Protein AF-X1TGG9-F1 (afdb_monomer_lite)

Radius of gyration: 23.14 Å; chains: 1; bounding box: 62×43×58 Å

Secondary structure (DSSP, 8-state):
---PPP--HHHHHHHHHHHHHEEEE--SSSSPEEEETTT--EE--THHHHHHHHHTT--S---HHHHHHTSPB--EEE--TT--SEETTTEEE-----SS----PPPPHHHHHHHHHHHHHH--SHHHHHHHHHHHHHHHH-TTSPP---------TTSSHHIIIIIIHHHHH-TTTEEEEEHHHHHSS-GGGTTT-SEEEEE---S-HHHHHHHHHHHHHS--

pLDDT: mean 82.86, std 13.61, range [28.06, 95.38]

Foldseek 3Di:
DDDDDPPPVQQVVLLVVLQLQKAWEDDPDPQTWMAGLVVRDIDRDLVVSVVSSVVSPHDDPDDSVVSNVSHHAAYEADAAPPDRCADPVRHGHPFDAAPDDDPPDDDDCVRCVVVVVLLCLQPVDPVVSVVVVVVLVCLLVVLNDQDLDDDDRDDDPPSCPCVVQPPVSCNRNPVQAEAEDELCCQQDPNCVRVGSYSYYDYPDQDDDPPSSVVSVCCVSPDDD

Organism: NCBI:txid412755

Structure (mmCIF, N/CA/C/O backbone):
data_AF-X1TGG9-F1
#
_entry.id   AF-X1TGG9-F1
#
loop_
_atom_site.group_PDB
_atom_site.id
_atom_site.type_symbol
_atom_site.label_atom_id
_atom_site.label_alt_id
_atom_site.label_comp_id
_atom_site.label_asym_id
_atom_site.label_entity_id
_atom_site.label_seq_id
_atom_site.pdbx_PDB_ins_code
_atom_site.Cartn_x
_atom_site.Cartn_y
_atom_site.Cartn_z
_atom_site.occupancy
_atom_site.B_iso_or_equiv
_atom_site.auth_seq_id
_atom_site.auth_comp_id
_atom_site.auth_asym_id
_atom_site.auth_atom_id
_atom_site.pdbx_PDB_model_num
ATOM 1 N N . MET A 1 1 ? -29.759 -30.643 30.514 1.00 32.19 1 MET A N 1
ATOM 2 C CA . MET A 1 1 ? -29.454 -30.435 29.083 1.00 32.19 1 MET A CA 1
ATOM 3 C C . MET A 1 1 ? -29.828 -29.006 28.744 1.00 32.19 1 MET A C 1
ATOM 5 O O . MET A 1 1 ? -31.009 -28.694 28.760 1.00 32.19 1 MET A O 1
ATOM 9 N N . ILE A 1 2 ? -28.846 -28.124 28.557 1.00 28.06 2 ILE A N 1
ATOM 10 C CA . ILE A 1 2 ? -29.101 -26.741 28.140 1.00 28.06 2 ILE A CA 1
ATOM 11 C C . ILE A 1 2 ? -29.017 -26.740 26.618 1.00 28.06 2 ILE A C 1
ATOM 13 O O . ILE A 1 2 ? -27.945 -26.913 26.043 1.00 28.06 2 ILE A O 1
ATOM 17 N N . THR A 1 3 ? -30.172 -26.641 25.975 1.00 30.42 3 THR A N 1
ATOM 18 C CA . THR A 1 3 ? -30.315 -26.492 24.529 1.00 30.42 3 THR A CA 1
ATOM 19 C C . THR A 1 3 ? -29.662 -25.182 24.096 1.00 30.42 3 THR A C 1
ATOM 21 O O . THR A 1 3 ? -30.104 -24.102 24.483 1.00 30.42 3 THR A O 1
ATOM 24 N N . ALA A 1 4 ? -28.593 -25.280 23.305 1.00 34.06 4 ALA A N 1
ATOM 25 C CA . ALA A 1 4 ? -27.976 -24.131 22.659 1.00 34.06 4 ALA A CA 1
ATOM 26 C C . ALA A 1 4 ? -28.966 -23.506 21.665 1.00 34.06 4 ALA A C 1
ATOM 28 O O . ALA A 1 4 ? -29.513 -24.196 20.803 1.00 34.06 4 ALA A O 1
ATOM 29 N N . ALA A 1 5 ? -29.195 -22.198 21.793 1.00 31.31 5 ALA A N 1
ATOM 30 C CA . ALA A 1 5 ? -29.960 -21.426 20.825 1.00 31.31 5 ALA A CA 1
ATOM 31 C C . ALA A 1 5 ? -29.239 -21.426 19.460 1.00 31.31 5 ALA A C 1
ATOM 33 O O . ALA A 1 5 ? -28.003 -21.393 19.419 1.00 31.31 5 ALA A O 1
ATOM 34 N N . PRO A 1 6 ? -29.973 -21.447 18.335 1.00 33.47 6 PRO A N 1
ATOM 35 C CA . PRO A 1 6 ? -29.361 -21.439 17.016 1.00 33.47 6 PRO A CA 1
ATOM 36 C C . PRO A 1 6 ? -28.615 -20.114 16.823 1.00 33.47 6 PRO A C 1
ATOM 38 O O . PRO A 1 6 ? -29.211 -19.039 16.898 1.00 33.47 6 PRO A O 1
ATOM 41 N N . LYS A 1 7 ? -27.297 -20.183 16.590 1.00 43.50 7 LYS A N 1
ATOM 42 C CA . LYS A 1 7 ? -26.478 -19.024 16.213 1.00 43.50 7 LYS A CA 1
ATOM 43 C C . LYS A 1 7 ? -27.069 -18.418 14.939 1.00 43.50 7 LYS A C 1
ATOM 45 O O . LYS A 1 7 ? -26.925 -18.979 13.855 1.00 43.50 7 LYS A O 1
ATOM 50 N N . ASN A 1 8 ? -27.741 -17.275 15.062 1.00 48.78 8 ASN A N 1
ATOM 51 C CA . ASN A 1 8 ? -28.186 -16.489 13.917 1.00 48.78 8 ASN A CA 1
ATOM 52 C C . ASN A 1 8 ? -26.939 -16.012 13.157 1.00 48.78 8 ASN A C 1
ATOM 54 O O . ASN A 1 8 ? -26.277 -15.052 13.550 1.00 48.78 8 ASN A O 1
ATOM 58 N N . ASN A 1 9 ? -26.608 -16.710 12.070 1.00 58.06 9 ASN A N 1
ATOM 59 C CA . ASN A 1 9 ? -25.343 -16.581 11.339 1.00 58.06 9 ASN A CA 1
ATOM 60 C C . ASN A 1 9 ? -25.058 -15.136 10.865 1.00 58.06 9 ASN A C 1
ATOM 62 O O . ASN A 1 9 ? -23.911 -14.719 10.744 1.00 58.06 9 ASN A O 1
ATOM 66 N N . LYS A 1 10 ? -26.115 -14.336 10.653 1.00 59.53 10 LYS A N 1
ATOM 67 C CA . LYS A 1 10 ? -26.020 -12.935 10.207 1.00 59.53 10 LYS A CA 1
ATOM 68 C C . LYS A 1 10 ? -25.650 -11.945 11.318 1.00 59.53 10 LYS A C 1
ATOM 70 O O . LYS A 1 10 ? -24.909 -11.008 11.054 1.00 59.53 10 LYS A O 1
ATOM 75 N N . THR A 1 11 ? -26.118 -12.157 12.549 1.00 62.09 11 THR A N 1
ATOM 76 C CA . THR A 1 11 ? -25.753 -11.311 13.701 1.00 62.09 11 THR A CA 1
ATOM 77 C C . THR A 1 11 ? -24.268 -11.445 14.016 1.00 62.09 11 THR A C 1
ATOM 79 O O . THR A 1 11 ? -23.582 -10.445 14.210 1.00 62.09 11 THR A O 1
ATOM 82 N N . SER A 1 12 ? -23.766 -12.685 14.007 1.00 75.81 12 SER A N 1
ATOM 83 C CA . SER A 1 12 ? -22.342 -12.963 14.207 1.00 75.81 12 SER A CA 1
ATOM 84 C C . SER A 1 12 ? -21.493 -12.257 13.147 1.00 75.81 12 SER A C 1
ATOM 86 O O . SER A 1 12 ? -20.506 -11.621 13.487 1.00 75.81 12 SER A O 1
ATOM 88 N N . ALA A 1 13 ? -21.915 -12.293 11.879 1.00 86.81 13 ALA A N 1
ATOM 89 C CA . ALA A 1 13 ? -21.212 -11.618 10.790 1.00 86.81 13 ALA A CA 1
ATOM 90 C C . ALA A 1 13 ? -21.178 -10.084 10.947 1.00 86.81 13 ALA A C 1
ATOM 92 O O . ALA A 1 13 ? -20.154 -9.459 10.675 1.00 86.81 13 ALA A O 1
ATOM 93 N N . ALA A 1 14 ? -22.268 -9.471 11.419 1.00 89.69 14 ALA A N 1
ATOM 94 C CA . ALA A 1 14 ? -22.320 -8.028 11.653 1.00 89.69 14 ALA A CA 1
ATOM 95 C C . ALA A 1 14 ? -21.377 -7.589 12.790 1.00 89.69 14 ALA A C 1
ATOM 97 O O . ALA A 1 14 ? -20.715 -6.560 12.664 1.00 89.69 14 ALA A O 1
ATOM 98 N N . ILE A 1 15 ? -21.269 -8.379 13.867 1.00 90.44 15 ILE A N 1
ATOM 99 C CA . ILE A 1 15 ? -20.295 -8.132 14.945 1.00 90.44 15 ILE A CA 1
ATOM 100 C C . ILE A 1 15 ? -18.865 -8.268 14.417 1.00 90.44 15 ILE A C 1
ATOM 102 O O . ILE A 1 15 ? -18.054 -7.377 14.650 1.00 90.44 15 ILE A O 1
ATOM 106 N N . GLU A 1 16 ? -18.555 -9.323 13.660 1.00 91.12 16 GLU A N 1
ATOM 107 C CA . GLU A 1 16 ? -17.212 -9.482 13.085 1.00 91.12 16 GLU A CA 1
ATOM 108 C C . GLU A 1 16 ? -16.860 -8.338 12.122 1.00 91.12 16 GLU A C 1
ATOM 110 O O . GLU A 1 16 ? -15.726 -7.873 12.098 1.00 91.12 16 GLU A O 1
ATOM 115 N N . THR A 1 17 ? -17.841 -7.795 11.395 1.00 91.19 17 THR A N 1
ATOM 116 C CA . THR A 1 17 ? -17.632 -6.621 10.530 1.00 91.19 17 THR A CA 1
ATOM 117 C C . THR A 1 17 ? -17.301 -5.364 11.344 1.00 91.19 17 THR A C 1
ATOM 119 O O . THR A 1 17 ? -16.461 -4.563 10.938 1.00 91.19 17 THR A O 1
ATOM 122 N N . VAL A 1 18 ? -17.931 -5.188 12.512 1.00 93.00 18 VAL A N 1
ATOM 123 C CA . VAL A 1 18 ? -17.595 -4.113 13.462 1.00 93.00 18 VAL A CA 1
ATOM 124 C C . VAL A 1 18 ? -16.171 -4.310 13.994 1.00 93.00 18 VAL A C 1
ATOM 126 O O . VAL A 1 18 ? -15.372 -3.376 13.944 1.00 93.00 18 VAL A O 1
ATOM 129 N N . LYS A 1 19 ? -15.829 -5.526 14.435 1.00 92.00 19 LYS A N 1
ATOM 130 C CA . LYS A 1 19 ? -14.494 -5.862 14.952 1.00 92.00 19 LYS A CA 1
ATOM 131 C C . LYS A 1 19 ? -13.390 -5.704 13.910 1.00 92.00 19 LYS A C 1
ATOM 133 O O . LYS A 1 19 ? -12.302 -5.279 14.258 1.00 92.00 19 LYS A O 1
ATOM 138 N N . ALA A 1 20 ? -13.671 -5.968 12.635 1.00 90.00 20 ALA A N 1
ATOM 139 C CA . ALA A 1 20 ? -12.708 -5.789 11.549 1.00 90.00 20 ALA A CA 1
ATOM 140 C C . ALA A 1 20 ? -12.391 -4.312 11.238 1.00 90.00 20 ALA A C 1
ATOM 142 O O . ALA A 1 20 ? -11.379 -4.023 10.599 1.00 90.00 20 ALA A O 1
ATOM 143 N N . ARG A 1 21 ? -13.252 -3.372 11.657 1.00 91.44 21 ARG A N 1
ATOM 144 C CA . ARG A 1 21 ? -13.118 -1.936 11.357 1.00 91.44 21 ARG A CA 1
ATOM 145 C C . ARG A 1 21 ? -12.684 -1.094 12.554 1.00 91.44 21 ARG A C 1
ATOM 147 O O . ARG A 1 21 ? -12.047 -0.058 12.366 1.00 91.44 21 ARG A O 1
ATOM 154 N N . PHE A 1 22 ? -13.060 -1.483 13.766 1.00 93.38 22 PHE A N 1
ATOM 155 C CA . PHE A 1 22 ? -12.836 -0.667 14.953 1.00 93.38 22 PHE A CA 1
ATOM 156 C C . PHE A 1 22 ? -11.985 -1.399 15.983 1.00 93.38 22 PHE A C 1
ATOM 158 O O . PHE A 1 22 ? -12.168 -2.587 16.225 1.00 93.38 22 PHE A O 1
ATOM 165 N N . VAL A 1 23 ? -11.104 -0.655 16.646 1.00 93.31 23 VAL A N 1
ATOM 166 C CA . VAL A 1 23 ? -10.285 -1.151 17.762 1.00 93.31 23 VAL A CA 1
ATOM 167 C C . VAL A 1 23 ? -10.360 -0.208 18.942 1.00 93.31 23 VAL A C 1
ATOM 169 O O . VAL A 1 23 ? -10.502 1.003 18.770 1.00 93.31 23 VAL A O 1
ATOM 172 N N . ARG A 1 24 ? -10.219 -0.734 20.154 1.00 92.38 24 ARG A N 1
ATOM 173 C CA . ARG A 1 24 ? -10.037 0.094 21.349 1.00 92.38 24 ARG A CA 1
ATOM 174 C C . ARG A 1 24 ? -8.608 0.598 21.398 1.00 92.38 24 ARG A C 1
ATOM 176 O O . ARG A 1 24 ? -7.676 -0.153 21.128 1.00 92.38 24 ARG A O 1
ATOM 183 N N . VAL A 1 25 ? -8.444 1.849 21.801 1.00 90.44 25 VAL A N 1
ATOM 184 C CA . VAL A 1 25 ? -7.128 2.449 22.022 1.00 90.44 25 VAL A CA 1
ATOM 185 C C . VAL A 1 25 ? -7.039 2.974 23.454 1.00 90.44 25 VAL A C 1
ATOM 187 O O . VAL A 1 25 ? -8.040 3.471 23.986 1.00 90.44 25 VAL A O 1
ATOM 190 N N . PRO A 1 26 ? -5.874 2.864 24.114 1.00 86.00 26 PRO A N 1
ATOM 191 C CA . PRO A 1 26 ? -5.665 3.459 25.425 1.00 86.00 26 PRO A CA 1
ATOM 192 C C . PRO A 1 26 ? -6.026 4.948 25.422 1.00 86.00 26 PRO A C 1
ATOM 194 O O . PRO A 1 26 ? -5.703 5.691 24.494 1.00 86.00 26 PRO A O 1
ATOM 197 N N . SER A 1 27 ? -6.720 5.386 26.467 1.00 77.94 27 SER A N 1
ATOM 198 C CA . SER A 1 27 ? -7.157 6.767 26.628 1.00 77.94 27 SER A CA 1
ATOM 199 C C . SER A 1 27 ? -6.794 7.254 28.018 1.00 77.94 27 SER A C 1
ATOM 201 O O . SER A 1 27 ? -7.108 6.593 29.004 1.00 77.94 27 SER A O 1
ATOM 203 N N . ASN A 1 28 ? -6.194 8.442 28.090 1.00 70.19 28 ASN A N 1
ATOM 204 C CA . ASN A 1 28 ? -5.952 9.135 29.357 1.00 70.19 28 ASN A CA 1
ATOM 205 C C . ASN A 1 28 ? -7.214 9.853 29.874 1.00 70.19 28 ASN A C 1
ATOM 207 O O . ASN A 1 28 ? -7.184 10.455 30.943 1.00 70.19 28 ASN A O 1
ATOM 211 N N . THR A 1 29 ? -8.318 9.828 29.117 1.00 67.38 29 THR A N 1
ATOM 212 C CA . THR A 1 29 ? -9.613 10.393 29.518 1.00 67.38 29 THR A CA 1
ATOM 213 C C . THR A 1 29 ? -10.589 9.285 29.906 1.00 67.38 29 THR A C 1
ATOM 215 O O . THR A 1 29 ? -10.527 8.185 29.365 1.00 67.38 29 THR A O 1
ATOM 218 N N . SER A 1 30 ? -11.532 9.586 30.804 1.00 62.53 30 SER A N 1
ATOM 219 C CA . SER A 1 30 ? -12.553 8.638 31.288 1.00 62.53 30 SER A CA 1
ATOM 220 C C . SER A 1 30 ? -13.516 8.136 30.204 1.00 62.53 30 SER A C 1
ATOM 222 O O . SER A 1 30 ? -14.188 7.126 30.400 1.00 62.53 30 SER A O 1
ATOM 224 N N . SER A 1 31 ? -13.583 8.810 29.053 1.00 61.81 31 SER A N 1
ATOM 225 C CA . SER A 1 31 ? -14.263 8.299 27.866 1.00 61.81 31 SER A CA 1
ATOM 226 C C . SER A 1 31 ? -13.423 7.213 27.195 1.00 61.81 31 SER A C 1
ATOM 228 O O . SER A 1 31 ? -12.255 7.422 26.850 1.00 61.81 31 SER A O 1
ATOM 230 N N . ALA A 1 32 ? -14.034 6.046 26.987 1.00 58.91 32 ALA A N 1
ATOM 231 C CA . ALA A 1 32 ? -13.431 4.996 26.185 1.00 58.91 32 ALA A CA 1
ATOM 232 C C . ALA A 1 32 ? -13.176 5.524 24.767 1.00 58.91 32 ALA A C 1
ATOM 234 O O . ALA A 1 32 ? -14.086 6.047 24.123 1.00 58.91 32 ALA A O 1
ATOM 235 N N . ARG A 1 33 ? -11.934 5.395 24.293 1.00 83.69 33 ARG A N 1
ATOM 236 C CA . ARG A 1 33 ? -11.565 5.749 22.924 1.00 83.69 33 ARG A CA 1
ATOM 237 C C . ARG A 1 33 ? -11.444 4.483 22.099 1.00 83.69 33 ARG A C 1
ATOM 239 O O . ARG A 1 33 ? -10.804 3.512 22.502 1.00 83.69 33 ARG A O 1
ATOM 246 N N . PHE A 1 34 ? -12.071 4.505 20.940 1.00 90.94 34 PHE A N 1
ATOM 247 C CA . PHE A 1 34 ? -11.865 3.514 19.899 1.00 90.94 34 PHE A CA 1
ATOM 248 C C . PHE A 1 34 ? -11.450 4.239 18.623 1.00 90.94 34 PHE A C 1
ATOM 250 O O . PHE A 1 34 ? -11.594 5.455 18.516 1.00 90.94 34 PHE A O 1
ATOM 257 N N . ARG A 1 35 ? -10.875 3.525 17.667 1.00 91.06 35 ARG A N 1
ATOM 258 C CA . ARG A 1 35 ? -10.387 4.094 16.414 1.00 91.06 35 ARG A CA 1
ATOM 259 C C . ARG A 1 35 ? -10.994 3.342 15.251 1.00 91.06 35 ARG A C 1
ATOM 261 O O . ARG A 1 35 ? -11.043 2.116 15.270 1.00 91.06 35 ARG A O 1
ATOM 268 N N . ASP A 1 36 ? -11.443 4.089 14.253 1.00 91.56 36 ASP A N 1
ATOM 269 C CA . ASP A 1 36 ? -11.749 3.540 12.937 1.00 91.56 36 ASP A CA 1
ATOM 270 C C . ASP A 1 36 ? -10.424 3.321 12.198 1.00 91.56 36 ASP A C 1
ATOM 272 O O . ASP A 1 36 ? -9.708 4.284 11.913 1.00 91.56 36 ASP A O 1
ATOM 276 N N . VAL A 1 37 ? -10.067 2.068 11.915 1.00 89.31 37 VAL A N 1
ATOM 277 C CA . VAL A 1 37 ? -8.781 1.740 11.273 1.00 89.31 37 VAL A CA 1
ATOM 278 C C . VAL A 1 37 ? -8.733 2.179 9.806 1.00 89.31 37 VAL A C 1
ATOM 280 O O . VAL A 1 37 ? -7.656 2.431 9.266 1.00 89.31 37 VAL A O 1
ATOM 283 N N . VAL A 1 38 ? -9.896 2.351 9.168 1.00 85.38 38 VAL A N 1
ATOM 284 C CA . VAL A 1 38 ? -9.999 2.778 7.768 1.00 85.38 38 VAL A CA 1
ATOM 285 C C . VAL A 1 38 ? -9.780 4.284 7.654 1.00 85.38 38 VAL A C 1
ATOM 287 O O . VAL A 1 38 ? -8.979 4.738 6.836 1.00 85.38 38 VAL A O 1
ATOM 290 N N . THR A 1 39 ? -10.437 5.087 8.492 1.00 85.00 39 THR A N 1
ATOM 291 C CA . THR A 1 39 ? -10.270 6.553 8.443 1.00 85.00 39 THR A CA 1
ATOM 292 C C . THR A 1 39 ? -9.100 7.049 9.291 1.00 85.00 39 THR A C 1
ATOM 294 O O . THR A 1 39 ? -8.649 8.176 9.115 1.00 85.00 39 THR A O 1
ATOM 297 N N . GLY A 1 40 ? -8.600 6.226 10.215 1.00 83.88 40 GLY A N 1
ATOM 298 C CA . GLY A 1 40 ? -7.588 6.607 11.199 1.00 83.88 40 GLY A CA 1
ATOM 299 C C . GLY A 1 40 ? -8.128 7.498 12.324 1.00 83.88 40 GLY A C 1
ATOM 300 O O . GLY A 1 40 ? -7.350 7.929 13.175 1.00 83.88 40 GLY A O 1
ATOM 301 N N . THR A 1 41 ? -9.434 7.769 12.358 1.00 86.44 41 THR A N 1
ATOM 302 C CA . THR A 1 41 ? -10.052 8.731 13.278 1.00 86.44 41 THR A CA 1
ATOM 303 C C . THR A 1 41 ? -10.309 8.097 14.642 1.00 86.44 41 THR A C 1
ATOM 305 O O . THR A 1 41 ? -10.960 7.055 14.738 1.00 86.44 41 THR A O 1
ATOM 308 N N . ALA A 1 42 ? -9.831 8.746 15.704 1.00 87.62 42 ALA A N 1
ATOM 309 C CA . ALA A 1 42 ? -10.206 8.401 17.070 1.00 87.62 42 ALA A CA 1
ATOM 310 C C . ALA A 1 42 ? -11.635 8.882 17.366 1.00 87.62 42 ALA A C 1
ATOM 312 O O . ALA A 1 42 ? -12.003 10.007 17.037 1.00 87.62 42 ALA A O 1
ATOM 313 N N . GLN A 1 43 ? -12.422 8.026 18.002 1.00 87.81 43 GLN A N 1
ATOM 314 C CA . GLN A 1 43 ? -13.835 8.210 18.297 1.00 87.81 43 GLN A CA 1
ATOM 315 C C . GLN A 1 43 ? -14.084 7.990 19.791 1.00 87.81 43 GLN A C 1
ATOM 317 O O . GLN A 1 43 ? -13.439 7.158 20.436 1.00 87.81 43 GLN A O 1
ATOM 322 N N . SER A 1 44 ? -15.041 8.733 20.337 1.00 85.00 44 SER A N 1
ATOM 323 C CA . SER A 1 44 ? -15.516 8.590 21.719 1.00 85.00 44 SER A CA 1
ATOM 324 C C . SER A 1 44 ? -17.000 8.238 21.807 1.00 85.00 44 SER A C 1
ATOM 326 O O . SER A 1 44 ? -17.441 7.729 22.835 1.00 85.00 44 SER A O 1
ATOM 328 N N . ASP A 1 45 ? -17.773 8.488 20.747 1.00 87.94 45 ASP A N 1
ATOM 329 C CA . ASP A 1 45 ? -19.197 8.173 20.708 1.00 87.94 45 ASP A CA 1
ATOM 330 C C . ASP A 1 45 ? -19.431 6.736 20.231 1.00 87.94 45 ASP A C 1
ATOM 332 O O . ASP A 1 45 ? -19.388 6.424 19.039 1.00 87.94 45 ASP A O 1
ATOM 336 N N . ALA A 1 46 ? -19.712 5.846 21.182 1.00 86.12 46 ALA A N 1
ATOM 337 C CA . ALA A 1 46 ? -19.979 4.442 20.899 1.00 86.12 46 ALA A CA 1
ATOM 338 C C . ALA A 1 46 ? -21.276 4.212 20.088 1.00 86.12 46 ALA A C 1
ATOM 340 O O . ALA A 1 46 ? -21.461 3.117 19.552 1.00 86.12 46 ALA A O 1
ATOM 341 N N . CYS A 1 47 ? -22.155 5.213 19.923 1.00 89.31 47 CYS A N 1
ATOM 342 C CA . CYS A 1 47 ? -23.341 5.095 19.063 1.00 89.31 47 CYS A CA 1
ATOM 343 C C . CYS A 1 47 ? -22.970 4.842 17.592 1.00 89.31 47 CYS A C 1
ATOM 345 O O . CYS A 1 47 ? -23.722 4.178 16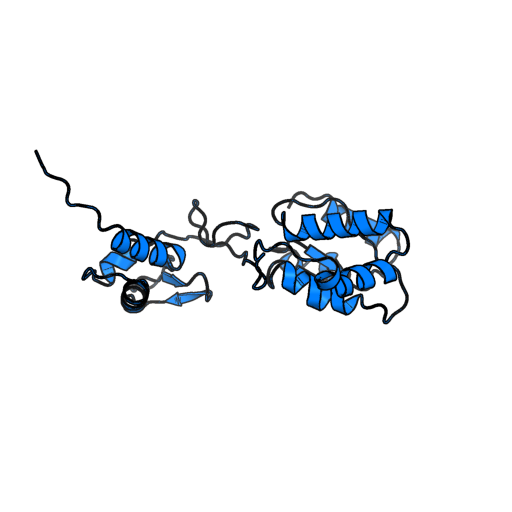.875 1.00 89.31 47 CYS A O 1
ATOM 347 N N . ILE A 1 48 ? -21.782 5.282 17.156 1.00 91.19 48 ILE A N 1
ATOM 348 C CA . ILE A 1 48 ? -21.241 4.994 15.817 1.00 91.19 48 ILE A CA 1
ATOM 349 C C . ILE A 1 48 ? -21.133 3.480 15.585 1.00 91.19 48 ILE A C 1
ATOM 351 O O . ILE A 1 48 ? -21.435 2.997 14.493 1.00 91.19 48 ILE A O 1
ATOM 355 N N . LEU A 1 49 ? -20.770 2.709 16.618 1.00 92.75 49 LEU A N 1
ATOM 356 C CA . LEU A 1 49 ? -20.679 1.250 16.524 1.00 92.75 49 LEU A CA 1
ATOM 357 C C . LEU A 1 49 ? -22.055 0.620 16.295 1.00 92.75 49 LEU A C 1
ATOM 359 O O . LEU A 1 49 ? -22.177 -0.310 15.502 1.00 92.75 49 LEU A O 1
ATOM 363 N N . GLN A 1 50 ? -23.100 1.141 16.946 1.00 92.38 50 GLN A N 1
ATOM 364 C CA . GLN A 1 50 ? -24.470 0.654 16.764 1.00 92.38 50 GLN A CA 1
ATOM 365 C C . GLN A 1 50 ? -25.010 0.956 15.368 1.00 92.38 50 GLN A C 1
ATOM 367 O O . GLN A 1 50 ? -25.634 0.088 14.754 1.00 92.38 50 GLN A O 1
ATOM 372 N N . ASP A 1 51 ? -24.784 2.171 14.868 1.00 92.62 51 ASP A N 1
ATOM 373 C CA . ASP A 1 51 ? -25.172 2.554 13.510 1.00 92.62 51 ASP A CA 1
ATOM 374 C C . ASP A 1 51 ? -24.452 1.674 12.477 1.00 92.62 51 ASP A C 1
ATOM 376 O O . ASP A 1 51 ? -25.105 1.064 11.626 1.00 92.62 51 ASP A O 1
ATOM 380 N N . PHE A 1 52 ? -23.135 1.493 12.618 1.00 93.62 52 PHE A N 1
ATOM 381 C CA . PHE A 1 52 ? -22.366 0.623 11.732 1.00 93.62 52 PHE A CA 1
ATOM 382 C C . PHE A 1 52 ? -22.826 -0.842 11.805 1.00 93.62 52 PHE A C 1
ATOM 384 O O . PHE A 1 52 ? -23.034 -1.474 10.768 1.00 93.62 52 PHE A O 1
ATOM 391 N N . TYR A 1 53 ? -23.060 -1.375 13.005 1.00 94.19 53 TYR A N 1
ATOM 392 C CA . TYR A 1 53 ? -23.590 -2.726 13.211 1.00 94.19 53 TYR A CA 1
ATOM 393 C C . TYR A 1 53 ? -24.940 -2.932 12.501 1.00 94.19 53 TYR A C 1
ATOM 395 O O . TYR A 1 53 ? -25.125 -3.918 11.783 1.00 94.19 53 TYR A O 1
ATOM 403 N N . ARG A 1 54 ? -25.874 -1.980 12.635 1.00 91.88 54 ARG A N 1
ATOM 404 C CA . ARG A 1 54 ? -27.197 -2.050 11.988 1.00 91.88 54 ARG A CA 1
ATOM 405 C C . ARG A 1 54 ? -27.103 -1.965 10.468 1.00 91.88 54 ARG A C 1
ATOM 407 O O . ARG A 1 54 ? -27.768 -2.739 9.780 1.00 91.88 54 ARG A O 1
ATOM 414 N N . ARG A 1 55 ? -26.257 -1.073 9.938 1.00 92.75 55 ARG A N 1
ATOM 415 C CA . ARG A 1 55 ? -26.015 -0.948 8.488 1.00 92.75 55 ARG A CA 1
ATOM 416 C C . ARG A 1 55 ? -25.465 -2.235 7.877 1.00 92.75 55 ARG A C 1
ATOM 418 O O . ARG A 1 55 ? -25.782 -2.539 6.734 1.00 92.75 55 ARG A O 1
ATOM 425 N N . ASN A 1 56 ? -24.723 -3.019 8.657 1.00 91.88 56 ASN A N 1
ATOM 426 C CA . ASN A 1 56 ? -24.183 -4.316 8.245 1.00 91.88 56 ASN A CA 1
ATOM 427 C C . ASN A 1 56 ? -25.102 -5.506 8.596 1.00 91.88 56 ASN A C 1
ATOM 429 O O . ASN A 1 56 ? -24.655 -6.648 8.666 1.00 91.88 56 ASN A O 1
ATOM 433 N N . GLY A 1 57 ? -26.405 -5.266 8.789 1.00 89.38 57 GLY A N 1
ATOM 434 C CA . GLY A 1 57 ? -27.411 -6.325 8.931 1.00 89.38 57 GLY A CA 1
ATOM 435 C C . GLY A 1 57 ? -27.614 -6.845 10.355 1.00 89.38 57 GLY A C 1
ATOM 436 O O . GLY A 1 57 ? -28.324 -7.838 10.542 1.00 89.38 57 GLY A O 1
ATOM 437 N N . GLY A 1 58 ? -27.034 -6.176 11.352 1.00 89.94 58 GLY A N 1
ATOM 438 C CA . GLY A 1 58 ? -27.272 -6.440 12.762 1.00 89.94 58 GLY A CA 1
ATOM 439 C C . GLY A 1 58 ? -28.721 -6.161 13.172 1.00 89.94 58 GLY A C 1
ATOM 440 O O . GLY A 1 58 ? -29.232 -5.060 12.963 1.00 89.94 58 GLY A O 1
ATOM 441 N N . LYS A 1 59 ? -29.399 -7.159 13.753 1.00 86.62 59 LYS A N 1
ATOM 442 C CA . LYS A 1 59 ? -30.824 -7.066 14.141 1.00 86.62 59 LYS A CA 1
ATOM 443 C C . LYS A 1 59 ? -31.048 -7.030 15.646 1.00 86.62 59 LYS A C 1
ATOM 445 O O . LYS A 1 59 ? -32.044 -6.472 16.103 1.00 86.62 59 LYS A O 1
ATOM 450 N N . ASP A 1 60 ? -30.132 -7.621 16.405 1.00 86.56 60 ASP A N 1
ATOM 451 C CA . ASP A 1 60 ? -30.229 -7.663 17.858 1.00 86.56 60 ASP A CA 1
ATOM 452 C C . ASP A 1 60 ? -30.039 -6.274 18.470 1.00 86.56 60 ASP A C 1
ATOM 454 O O . ASP A 1 60 ? -29.275 -5.443 17.971 1.00 86.56 60 ASP A O 1
ATOM 458 N N . LYS A 1 61 ? -30.751 -6.011 19.568 1.00 86.25 61 LYS A N 1
ATOM 459 C CA . LYS A 1 61 ? -30.688 -4.736 20.290 1.00 86.25 61 LYS A CA 1
ATOM 460 C C . LYS A 1 61 ? -29.476 -4.703 21.224 1.00 86.25 61 LYS A C 1
ATOM 462 O O . LYS A 1 61 ? -29.635 -4.625 22.437 1.00 86.25 61 LYS A O 1
ATOM 467 N N . TYR A 1 62 ? -28.276 -4.776 20.656 1.00 87.31 62 TYR A N 1
ATOM 468 C CA . TYR A 1 62 ? -27.052 -4.555 21.418 1.00 87.31 62 TYR A CA 1
ATOM 469 C C . TYR A 1 62 ? -26.899 -3.077 21.761 1.00 87.31 62 TYR A C 1
ATOM 471 O O . TYR A 1 62 ? -27.070 -2.203 20.902 1.00 87.31 62 TYR A O 1
ATOM 479 N N . ASP A 1 63 ? -26.588 -2.794 23.022 1.00 88.12 63 ASP A N 1
ATOM 480 C CA . ASP A 1 63 ? -26.216 -1.448 23.428 1.00 88.12 63 ASP A CA 1
ATOM 481 C C . ASP A 1 63 ? -24.804 -1.090 22.917 1.00 88.12 63 ASP A C 1
ATOM 483 O O . ASP A 1 63 ? -24.031 -1.935 22.454 1.00 88.12 63 ASP A O 1
ATOM 487 N N . ALA A 1 64 ? -24.487 0.202 22.935 1.00 87.62 64 ALA A N 1
ATOM 488 C CA . ALA A 1 64 ? -23.211 0.704 22.443 1.00 87.62 64 ALA A CA 1
ATOM 489 C C . ALA A 1 64 ? -22.031 0.214 23.302 1.00 87.62 64 ALA A C 1
ATOM 491 O O . ALA A 1 64 ? -20.939 -0.016 22.782 1.00 87.62 64 ALA A O 1
ATOM 492 N N . ALA A 1 65 ? -22.259 0.010 24.603 1.00 87.31 65 ALA A N 1
ATOM 493 C CA . ALA A 1 65 ? -21.250 -0.463 25.544 1.00 87.31 65 ALA A CA 1
ATOM 494 C C . ALA A 1 65 ? -20.849 -1.922 25.270 1.00 87.31 65 ALA A C 1
ATOM 496 O O . ALA A 1 65 ? -19.667 -2.257 25.330 1.00 87.31 65 ALA A O 1
ATOM 497 N N . TYR A 1 66 ? -21.808 -2.769 24.904 1.00 90.12 66 TYR A N 1
ATOM 498 C CA . TYR A 1 66 ? -21.595 -4.155 24.515 1.00 90.12 66 TYR A CA 1
ATOM 499 C C . TYR A 1 66 ? -20.754 -4.244 23.243 1.00 90.12 66 TYR A C 1
ATOM 501 O O . TYR A 1 66 ? -19.747 -4.949 23.227 1.00 90.12 66 TYR A O 1
ATOM 509 N N . LEU A 1 67 ? -21.121 -3.495 22.196 1.00 91.50 67 LEU A N 1
ATOM 510 C CA . LEU A 1 67 ? -20.365 -3.486 20.938 1.00 91.50 67 LEU A CA 1
ATOM 511 C C . LEU A 1 67 ? -18.938 -2.976 21.147 1.00 91.50 67 LEU A C 1
ATOM 513 O O . LEU A 1 67 ? -17.996 -3.568 20.632 1.00 91.50 67 LEU A O 1
ATOM 517 N N . LEU A 1 68 ? -18.773 -1.930 21.960 1.00 90.69 68 LEU A N 1
ATOM 518 C CA . LEU A 1 68 ? -17.461 -1.437 22.368 1.00 90.69 68 LEU A CA 1
ATOM 519 C C . LEU A 1 68 ? -16.662 -2.496 23.146 1.00 90.69 68 LEU A C 1
ATOM 521 O O . LEU A 1 68 ? -15.456 -2.618 22.951 1.00 90.69 68 LEU A O 1
ATOM 525 N N . GLY A 1 69 ? -17.317 -3.272 24.012 1.00 88.88 69 GLY A N 1
ATOM 526 C CA . GLY A 1 69 ? -16.707 -4.371 24.761 1.00 88.88 69 GLY A CA 1
ATOM 527 C C . GLY A 1 69 ? -16.274 -5.557 23.893 1.00 88.88 69 GLY A C 1
ATOM 528 O O . GLY A 1 69 ? -15.407 -6.315 24.316 1.00 88.88 69 GLY A O 1
ATOM 529 N N . CYS A 1 70 ? -16.837 -5.696 22.690 1.00 90.50 70 CYS A N 1
ATOM 530 C CA . CYS A 1 70 ? -16.468 -6.734 21.724 1.00 90.50 70 CYS A CA 1
ATOM 531 C C . CYS A 1 70 ? -15.223 -6.387 20.894 1.00 90.50 70 CYS A C 1
ATOM 533 O O . CYS A 1 70 ? -14.706 -7.263 20.203 1.00 90.50 70 CYS A O 1
ATOM 535 N N . LEU A 1 71 ? -14.784 -5.126 20.909 1.00 91.31 71 LEU A N 1
ATOM 536 C CA . LEU A 1 71 ? -13.632 -4.670 20.138 1.00 91.31 71 LEU A CA 1
ATOM 537 C C . LEU A 1 71 ? -12.317 -5.101 20.791 1.00 91.31 71 LEU A C 1
ATOM 539 O O . LEU A 1 71 ? -12.134 -4.949 22.003 1.00 91.31 71 LEU A O 1
ATOM 543 N N . ASP A 1 72 ? -11.377 -5.537 19.957 1.00 90.44 72 ASP A N 1
ATOM 544 C CA . ASP A 1 72 ? -10.018 -5.856 20.377 1.00 90.44 72 ASP A CA 1
ATOM 545 C C . ASP A 1 72 ? -9.235 -4.587 20.743 1.00 90.44 72 ASP A C 1
ATOM 547 O O . ASP A 1 72 ? -9.525 -3.477 20.276 1.00 90.44 72 ASP A O 1
ATOM 551 N N . TRP A 1 73 ? -8.239 -4.743 21.613 1.00 90.50 73 TRP A N 1
ATOM 552 C CA . TRP A 1 73 ? -7.348 -3.654 22.000 1.00 90.50 73 TRP A CA 1
ATOM 553 C C . TRP A 1 73 ? -6.173 -3.539 21.040 1.00 90.50 73 TRP A C 1
ATOM 555 O O . TRP A 1 73 ? -5.511 -4.529 20.735 1.00 90.50 73 TRP A O 1
ATOM 565 N N . ALA A 1 74 ? -5.874 -2.305 20.645 1.00 91.75 74 ALA A N 1
ATOM 566 C CA . ALA A 1 74 ? -4.651 -1.962 19.950 1.00 91.75 74 ALA A CA 1
ATOM 567 C C . ALA A 1 74 ? -3.770 -1.045 20.808 1.00 91.75 74 ALA A C 1
ATOM 569 O O . ALA A 1 74 ? -4.230 -0.022 21.319 1.00 91.75 74 ALA A O 1
ATOM 570 N N . TYR A 1 75 ? -2.494 -1.402 20.939 1.00 89.75 75 TYR A N 1
ATOM 571 C CA . TYR A 1 75 ? -1.510 -0.710 21.781 1.00 89.75 75 TYR A CA 1
ATOM 572 C C . TYR A 1 75 ? -0.446 0.042 20.979 1.00 89.75 75 TYR A C 1
ATOM 574 O O . TYR A 1 75 ? 0.349 0.780 21.554 1.00 89.75 75 TYR A O 1
ATOM 582 N N . GLY A 1 76 ? -0.438 -0.128 19.660 1.00 89.12 76 GLY A N 1
ATOM 583 C CA . GLY A 1 76 ? 0.507 0.528 18.772 1.00 89.12 76 GLY A CA 1
ATOM 584 C C . GLY A 1 76 ? 0.158 0.327 17.306 1.00 89.12 76 GLY A C 1
ATOM 585 O O . GLY A 1 76 ? -0.882 -0.237 16.956 1.00 89.12 76 GLY A O 1
ATOM 586 N N . GLU A 1 77 ? 1.061 0.787 16.454 1.00 89.81 77 GLU A N 1
ATOM 587 C CA . GLU A 1 77 ? 0.968 0.690 15.003 1.00 89.81 77 GLU A CA 1
ATOM 588 C C . GLU A 1 77 ? 2.161 -0.110 14.473 1.00 89.81 77 GLU A C 1
ATOM 590 O O . GLU A 1 77 ? 3.253 -0.067 15.043 1.00 89.81 77 GLU A O 1
ATOM 595 N N . LYS A 1 78 ? 1.955 -0.876 13.403 1.00 90.81 78 LYS A N 1
ATOM 596 C CA . LYS A 1 78 ? 3.024 -1.595 12.707 1.00 90.81 78 LYS A CA 1
ATOM 597 C C . LYS A 1 78 ? 2.727 -1.611 11.219 1.00 90.81 78 LYS A C 1
ATOM 599 O O . LYS A 1 78 ? 1.579 -1.766 10.826 1.00 90.81 78 LYS A O 1
ATOM 604 N N . PHE A 1 79 ? 3.743 -1.494 10.377 1.00 90.12 79 PHE A N 1
ATOM 605 C CA . PHE A 1 79 ? 3.570 -1.698 8.945 1.00 90.12 79 PHE A CA 1
ATOM 606 C C . PHE A 1 79 ? 3.826 -3.167 8.586 1.00 90.12 79 PHE A C 1
ATOM 608 O O . PHE A 1 79 ? 4.942 -3.662 8.735 1.00 90.12 79 PHE A O 1
ATOM 615 N N . VAL A 1 80 ? 2.783 -3.876 8.153 1.00 91.31 80 VAL A N 1
ATOM 616 C CA . VAL A 1 80 ? 2.854 -5.275 7.706 1.00 91.31 80 VAL A CA 1
ATOM 617 C C . VAL A 1 80 ? 2.156 -5.391 6.347 1.00 91.31 80 VAL A C 1
ATOM 619 O O . VAL A 1 80 ? 0.925 -5.476 6.297 1.00 91.31 80 VAL A O 1
ATOM 622 N N . PRO A 1 81 ? 2.906 -5.378 5.233 1.00 90.88 81 PRO A N 1
ATOM 623 C CA . PRO A 1 81 ? 2.332 -5.496 3.899 1.00 90.88 81 PRO A CA 1
ATOM 624 C C . PRO A 1 81 ? 1.489 -6.752 3.729 1.00 90.88 81 PRO A C 1
ATOM 626 O O . PRO A 1 81 ? 1.819 -7.794 4.292 1.00 90.88 81 PRO A O 1
ATOM 629 N N . ASN A 1 82 ? 0.400 -6.649 2.963 1.00 89.50 82 ASN A N 1
ATOM 630 C CA . ASN A 1 82 ? -0.558 -7.736 2.733 1.00 89.50 82 ASN A CA 1
ATOM 631 C C . ASN A 1 82 ? -1.189 -8.330 4.013 1.00 89.50 82 ASN A C 1
ATOM 633 O O . ASN A 1 82 ? -1.889 -9.341 3.951 1.00 89.50 82 ASN A O 1
ATOM 637 N N . GLY A 1 83 ? -0.966 -7.706 5.174 1.00 89.06 83 GLY A N 1
ATOM 638 C CA . GLY A 1 83 ? -1.532 -8.113 6.453 1.00 89.06 83 GLY A CA 1
ATOM 639 C C . GLY A 1 83 ? -2.955 -7.601 6.668 1.00 89.06 83 GLY A C 1
ATOM 640 O O . GLY A 1 83 ? -3.447 -6.713 5.971 1.00 89.06 83 GLY A O 1
ATOM 641 N N . LEU A 1 84 ? -3.609 -8.133 7.700 1.00 88.75 84 LEU A N 1
ATOM 642 C CA . LEU A 1 84 ? -4.907 -7.642 8.166 1.00 88.75 84 LEU A CA 1
ATOM 643 C C . LEU A 1 84 ? -4.790 -6.208 8.699 1.00 88.75 84 LEU A C 1
ATOM 645 O O . LEU A 1 84 ? -3.726 -5.805 9.161 1.00 88.75 84 LEU A O 1
ATOM 649 N N . ALA A 1 85 ? -5.887 -5.445 8.669 1.00 88.44 85 ALA A N 1
ATOM 650 C CA . ALA A 1 85 ? -5.923 -4.079 9.208 1.00 88.44 85 ALA A CA 1
ATOM 651 C 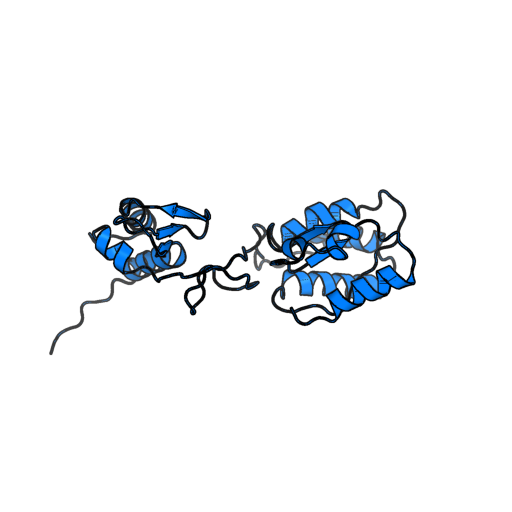C . ALA A 1 85 ? -5.682 -4.035 10.730 1.00 88.44 85 ALA A C 1
ATOM 653 O O . ALA A 1 85 ? -5.129 -3.071 11.257 1.00 88.44 85 ALA A O 1
ATOM 654 N N . ILE A 1 86 ? -6.090 -5.096 11.425 1.00 90.50 86 ILE A N 1
ATOM 655 C CA . ILE A 1 86 ? -5.866 -5.316 12.851 1.00 90.50 86 ILE A CA 1
ATOM 656 C C . ILE A 1 86 ? -5.061 -6.602 12.957 1.00 90.50 86 ILE A C 1
ATOM 658 O O . ILE A 1 86 ? -5.473 -7.637 12.436 1.00 90.50 86 ILE A O 1
ATOM 662 N N . LEU A 1 87 ? -3.891 -6.514 13.575 1.00 89.62 87 LEU A N 1
ATOM 663 C CA . LEU A 1 87 ? -2.967 -7.628 13.717 1.00 89.62 87 LEU A CA 1
ATOM 664 C C . LEU A 1 87 ? -3.263 -8.389 15.016 1.00 89.62 87 LEU A C 1
ATOM 666 O O . LEU A 1 87 ? -3.573 -7.775 16.039 1.00 89.62 87 LEU A O 1
ATOM 670 N N . ASP A 1 88 ? -3.088 -9.712 14.999 1.00 84.00 88 ASP A N 1
ATOM 671 C CA . ASP A 1 88 ? -3.392 -10.605 16.135 1.00 84.00 88 ASP A CA 1
ATOM 672 C C . ASP A 1 88 ? -2.617 -10.268 17.425 1.00 84.00 88 ASP A C 1
ATOM 674 O O . ASP A 1 88 ? -2.978 -10.695 18.518 1.00 84.00 88 ASP A O 1
ATOM 678 N N . ASN A 1 89 ? -1.542 -9.486 17.319 1.00 82.56 89 ASN A N 1
ATOM 679 C CA . ASN A 1 89 ? -0.703 -9.047 18.432 1.00 82.56 89 ASN A CA 1
ATOM 680 C C . ASN A 1 89 ? -1.138 -7.703 19.052 1.00 82.56 89 ASN A C 1
ATOM 682 O O . ASN A 1 89 ? -0.379 -7.128 19.833 1.00 82.56 89 ASN A O 1
ATOM 686 N N . GLY A 1 90 ? -2.323 -7.186 18.710 1.00 85.94 90 GLY A N 1
ATOM 687 C CA . GLY A 1 90 ? -2.842 -5.929 19.259 1.00 85.94 90 GLY A CA 1
ATOM 688 C C . GLY A 1 90 ? -2.191 -4.687 18.648 1.00 85.94 90 GLY A C 1
ATOM 689 O O . GLY A 1 90 ? -1.981 -3.688 19.338 1.00 85.94 90 GLY A O 1
ATOM 690 N N . PHE A 1 91 ? -1.849 -4.741 17.360 1.00 91.31 91 PHE A N 1
ATOM 691 C CA . PHE A 1 91 ? -1.333 -3.601 16.600 1.00 91.31 91 PHE A CA 1
ATOM 692 C C . PHE A 1 91 ? -2.275 -3.250 15.450 1.00 91.31 91 PHE A C 1
ATOM 694 O O . PHE A 1 91 ? -2.872 -4.126 14.824 1.00 91.31 91 PHE A O 1
ATOM 701 N N . ILE A 1 92 ? -2.376 -1.958 15.146 1.00 91.50 92 ILE A N 1
ATOM 702 C CA . ILE A 1 92 ? -3.032 -1.481 13.927 1.00 91.50 92 ILE A CA 1
ATOM 703 C C . ILE A 1 92 ? -2.023 -1.572 12.792 1.00 91.50 92 ILE A C 1
ATOM 705 O O . ILE A 1 92 ? -0.892 -1.098 12.919 1.00 91.50 92 ILE A O 1
ATOM 709 N N . ASN A 1 93 ? -2.435 -2.163 11.679 1.00 91.62 93 ASN A N 1
ATOM 710 C CA . ASN A 1 93 ? -1.601 -2.207 10.499 1.00 91.62 93 ASN A CA 1
ATOM 711 C C . ASN A 1 93 ? -1.645 -0.867 9.752 1.00 91.62 93 ASN A C 1
ATOM 713 O O . ASN A 1 93 ? -2.717 -0.371 9.405 1.00 91.62 93 ASN A O 1
ATOM 717 N N . LEU A 1 94 ? -0.475 -0.289 9.492 1.00 89.62 94 LEU A N 1
ATOM 718 C CA . LEU A 1 94 ? -0.325 0.934 8.697 1.00 89.62 94 LEU A CA 1
ATOM 719 C C . LEU A 1 94 ? -0.400 0.670 7.192 1.00 89.62 94 LEU A C 1
ATOM 721 O O . LEU A 1 94 ? -0.649 1.588 6.405 1.00 89.62 94 LEU A O 1
ATOM 725 N N . TRP A 1 95 ? -0.184 -0.580 6.780 1.00 89.81 95 TRP A N 1
ATOM 726 C CA . TRP A 1 95 ? -0.352 -0.961 5.392 1.00 89.81 95 TRP A CA 1
ATOM 727 C C . TRP A 1 95 ? -1.826 -0.903 4.997 1.00 89.81 95 TRP A C 1
ATOM 729 O O . TRP A 1 95 ? -2.715 -1.322 5.740 1.00 89.81 95 TRP A O 1
ATOM 739 N N . ARG A 1 96 ? -2.077 -0.385 3.796 1.00 86.00 96 ARG A N 1
ATOM 740 C CA . ARG A 1 96 ? -3.408 -0.321 3.203 1.00 86.00 96 ARG A CA 1
ATOM 741 C C . ARG A 1 96 ? -3.352 -0.944 1.829 1.00 86.00 96 ARG A C 1
ATOM 743 O O . ARG A 1 96 ? -2.480 -0.605 1.033 1.00 86.00 96 ARG A O 1
ATOM 750 N N . ALA A 1 97 ? -4.310 -1.820 1.566 1.00 85.75 97 ALA A N 1
ATOM 751 C CA . ALA A 1 97 ? -4.452 -2.417 0.256 1.00 85.75 97 ALA A CA 1
ATOM 752 C C . ALA A 1 97 ? -4.699 -1.324 -0.807 1.00 85.75 97 ALA A C 1
ATOM 754 O O . ALA A 1 97 ? -5.367 -0.326 -0.510 1.00 85.75 97 ALA A O 1
ATOM 755 N N . PRO A 1 98 ? -4.177 -1.493 -2.034 1.00 88.56 98 PRO A N 1
ATOM 756 C CA . PRO A 1 98 ? -4.431 -0.567 -3.136 1.00 88.56 98 PRO A CA 1
ATOM 757 C C . PRO A 1 98 ? -5.930 -0.467 -3.445 1.00 88.56 98 PRO A C 1
ATOM 759 O O . PRO A 1 98 ? -6.678 -1.425 -3.267 1.00 88.56 98 PRO A O 1
ATOM 762 N N . GLU A 1 99 ? -6.390 0.674 -3.957 1.00 86.38 99 GLU A N 1
ATOM 763 C CA . GLU A 1 99 ? -7.776 0.790 -4.441 1.00 86.38 99 GLU A CA 1
ATOM 764 C C . GLU A 1 99 ? -8.025 -0.136 -5.640 1.00 86.38 99 GLU A C 1
ATOM 766 O O . GLU A 1 99 ? -9.097 -0.729 -5.782 1.00 86.38 99 GLU A O 1
ATOM 771 N N . LEU A 1 100 ? -7.000 -0.304 -6.479 1.00 86.94 100 LEU A N 1
ATOM 772 C CA . LEU A 1 100 ? -7.004 -1.241 -7.591 1.00 86.94 100 LEU A CA 1
ATOM 773 C C . LEU A 1 100 ? -6.803 -2.665 -7.071 1.00 86.94 100 LEU A C 1
ATOM 775 O O . LEU A 1 100 ? -5.690 -3.091 -6.771 1.00 86.94 100 LEU A O 1
ATOM 779 N N . GLN A 1 101 ? -7.902 -3.409 -6.989 1.00 85.25 101 GLN A N 1
ATOM 780 C CA . GLN A 1 101 ? -7.909 -4.810 -6.577 1.00 85.25 101 GLN A CA 1
ATOM 781 C C . GLN A 1 101 ? -7.995 -5.749 -7.790 1.00 85.25 101 GLN A C 1
ATOM 783 O O . GLN A 1 101 ? -8.684 -5.438 -8.768 1.00 85.25 101 GLN A O 1
ATOM 788 N N . PRO A 1 102 ? -7.330 -6.919 -7.751 1.00 84.81 102 PRO A N 1
ATOM 789 C CA . PRO A 1 102 ? -7.430 -7.899 -8.820 1.00 84.81 102 PRO A CA 1
ATOM 790 C C . PRO A 1 102 ? -8.869 -8.408 -8.927 1.00 84.81 102 PRO A C 1
ATOM 792 O O . PRO A 1 102 ? -9.437 -8.934 -7.973 1.00 84.81 102 PRO A O 1
ATOM 795 N N . THR A 1 103 ? -9.455 -8.299 -10.116 1.00 86.00 103 THR A N 1
ATOM 796 C CA . THR A 1 103 ? -10.842 -8.725 -10.364 1.00 86.00 103 THR A CA 1
ATOM 797 C C . THR A 1 103 ? -10.998 -10.245 -10.453 1.00 86.00 103 THR A C 1
ATOM 799 O O . THR A 1 103 ? -12.115 -10.751 -10.435 1.00 86.00 103 THR A O 1
ATOM 802 N N . GLY A 1 104 ? -9.893 -10.985 -10.602 1.00 85.25 104 GLY A N 1
ATOM 803 C CA . GLY A 1 104 ? -9.894 -12.428 -10.880 1.00 85.25 104 GLY A CA 1
ATOM 804 C C . GLY A 1 104 ? -10.338 -12.790 -12.304 1.00 85.25 104 GLY A C 1
ATOM 805 O O . GLY A 1 104 ? -10.226 -13.947 -12.712 1.00 85.25 104 GLY A O 1
ATOM 806 N N . THR A 1 105 ? -10.801 -11.813 -13.085 1.00 89.06 105 THR A N 1
ATOM 807 C CA . THR A 1 105 ? -11.234 -12.002 -14.467 1.00 89.06 105 THR A CA 1
ATOM 808 C C . THR A 1 105 ? -10.028 -12.205 -15.372 1.00 89.06 105 THR A C 1
ATOM 810 O O . THR A 1 105 ? -9.051 -11.457 -15.316 1.00 89.06 105 THR A O 1
ATOM 813 N N . ARG A 1 106 ? -10.102 -13.206 -16.254 1.00 88.62 106 ARG A N 1
ATOM 814 C CA . ARG A 1 106 ? -9.100 -13.372 -17.308 1.00 88.62 106 ARG A CA 1
ATOM 815 C C . ARG A 1 106 ? -9.209 -12.217 -18.294 1.00 88.62 106 ARG A C 1
ATOM 817 O O . ARG A 1 106 ? -10.263 -12.011 -18.888 1.00 88.62 106 ARG A O 1
ATOM 824 N N . VAL A 1 107 ? -8.109 -11.498 -18.462 1.00 88.75 107 VAL A N 1
ATOM 825 C CA . VAL A 1 107 ? -7.973 -10.447 -19.468 1.00 88.75 107 VAL A CA 1
ATOM 826 C C . VAL A 1 107 ? -7.490 -11.039 -20.789 1.00 88.75 107 VAL A C 1
ATOM 828 O O . VAL A 1 107 ? -6.754 -12.027 -20.819 1.00 88.75 107 VAL A O 1
ATOM 831 N N . THR A 1 108 ? -7.939 -10.442 -21.884 1.00 92.06 108 THR A N 1
ATOM 832 C CA . THR A 1 108 ? -7.474 -10.738 -23.246 1.00 92.06 108 THR A CA 1
ATOM 833 C C . THR A 1 108 ? -6.178 -9.982 -23.541 1.00 92.06 108 THR A C 1
ATOM 835 O O . THR A 1 108 ? -5.838 -9.033 -22.829 1.00 92.06 108 THR A O 1
ATOM 838 N N . LYS A 1 109 ? -5.441 -10.385 -24.584 1.00 88.25 109 LYS A N 1
ATOM 839 C CA . LYS A 1 109 ? -4.201 -9.692 -24.974 1.00 88.25 109 LYS A CA 1
ATOM 840 C C . LYS A 1 109 ? -4.490 -8.248 -25.382 1.00 88.25 109 LYS A C 1
ATOM 842 O O . LYS A 1 109 ? -3.786 -7.337 -24.974 1.00 88.25 109 LYS A O 1
ATOM 847 N N . GLU A 1 110 ? -5.596 -8.041 -26.082 1.00 93.44 110 GLU A N 1
ATOM 848 C CA . GLU A 1 110 ? -6.041 -6.750 -26.595 1.00 93.44 110 GLU A CA 1
ATOM 849 C C . GLU A 1 110 ? -6.334 -5.755 -25.461 1.00 93.44 110 GLU A C 1
ATOM 851 O O . GLU A 1 110 ? -6.057 -4.566 -25.588 1.00 93.44 110 GLU A O 1
ATOM 856 N N . GLN A 1 111 ? -6.843 -6.237 -24.321 1.00 91.94 111 GLN A N 1
ATOM 857 C CA . GLN A 1 111 ? -7.112 -5.401 -23.145 1.00 91.94 111 GLN A CA 1
ATOM 858 C C . GLN A 1 111 ? -5.841 -4.920 -22.438 1.00 91.94 111 GLN A C 1
ATOM 860 O O . GLN A 1 111 ? -5.862 -3.863 -21.811 1.00 91.94 111 GLN A O 1
ATOM 865 N N . VAL A 1 112 ? -4.754 -5.691 -22.509 1.00 91.50 112 VAL A N 1
ATOM 866 C CA . VAL A 1 112 ? -3.476 -5.347 -21.864 1.00 91.50 112 VAL A CA 1
ATOM 867 C C . VAL A 1 112 ? -2.471 -4.731 -22.830 1.00 91.50 112 VAL A C 1
ATOM 869 O O . VAL A 1 112 ? -1.430 -4.251 -22.383 1.00 91.50 112 VAL A O 1
ATOM 872 N N . GLU A 1 113 ? -2.781 -4.691 -24.126 1.00 94.06 113 GLU A N 1
ATOM 873 C CA . GLU A 1 113 ? -1.873 -4.212 -25.168 1.00 94.06 113 GLU A CA 1
ATOM 874 C C . GLU A 1 113 ? -1.289 -2.820 -24.884 1.00 94.06 113 GLU A C 1
ATOM 876 O O . GLU A 1 113 ? -0.081 -2.672 -25.038 1.00 94.06 113 GLU A O 1
ATOM 881 N N . PRO A 1 114 ? -2.035 -1.824 -24.354 1.00 92.88 114 PRO A N 1
ATOM 882 C CA . PRO A 1 114 ? -1.439 -0.528 -24.018 1.00 92.88 114 PRO A CA 1
ATOM 883 C C . PRO A 1 114 ? -0.283 -0.623 -23.011 1.00 92.88 114 PRO A C 1
ATOM 885 O O . PRO A 1 114 ? 0.702 0.108 -23.117 1.00 92.88 114 PRO A O 1
ATOM 888 N N . PHE A 1 115 ? -0.385 -1.535 -22.040 1.00 91.56 115 PHE A N 1
ATOM 889 C CA . PHE A 1 115 ? 0.679 -1.786 -21.070 1.00 91.56 115 PHE A CA 1
ATOM 890 C C . PHE A 1 115 ? 1.828 -2.588 -21.690 1.00 91.56 115 PHE A C 1
ATOM 892 O O . PHE A 1 115 ? 2.996 -2.278 -21.457 1.00 91.56 115 PHE A O 1
ATOM 899 N N . VAL A 1 116 ? 1.513 -3.584 -22.521 1.00 92.19 116 VAL A N 1
ATOM 900 C CA . VAL A 1 116 ? 2.525 -4.374 -23.235 1.00 92.19 116 VAL A CA 1
ATOM 901 C C . VAL A 1 116 ? 3.344 -3.48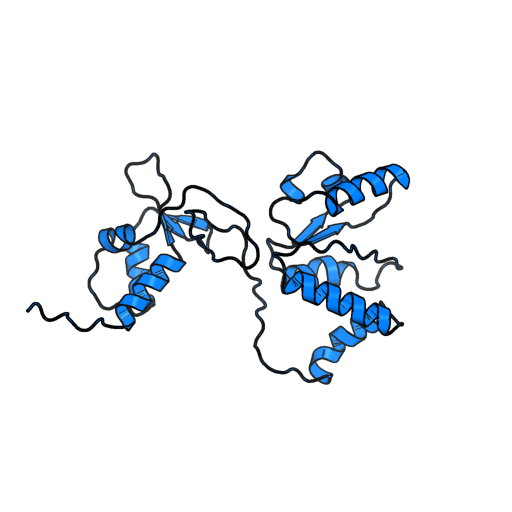3 -24.174 1.00 92.19 116 VAL A C 1
ATOM 903 O O . VAL A 1 116 ? 4.570 -3.559 -24.170 1.00 92.19 116 VAL A O 1
ATOM 906 N N . ASP A 1 117 ? 2.699 -2.587 -24.915 1.00 93.31 117 ASP A N 1
ATOM 907 C CA . ASP A 1 117 ? 3.355 -1.620 -25.796 1.00 93.31 117 ASP A CA 1
ATOM 908 C C . ASP A 1 117 ? 4.202 -0.612 -25.027 1.00 93.31 117 ASP A C 1
ATOM 910 O O . ASP A 1 117 ? 5.303 -0.269 -25.463 1.00 93.31 117 ASP A O 1
ATOM 914 N N . PHE A 1 118 ? 3.724 -0.155 -23.867 1.00 92.56 118 PHE A N 1
ATOM 915 C CA . PHE A 1 118 ? 4.521 0.674 -22.969 1.00 92.56 118 PHE A CA 1
ATOM 916 C C . PHE A 1 118 ? 5.825 -0.035 -22.575 1.00 92.56 118 PHE A C 1
ATOM 918 O O . PHE A 1 118 ? 6.903 0.544 -22.711 1.00 92.56 118 PHE A O 1
ATOM 925 N N . LEU A 1 119 ? 5.746 -1.311 -22.186 1.00 93.38 119 LEU A N 1
ATOM 926 C CA . LEU A 1 119 ? 6.923 -2.103 -21.841 1.00 93.38 119 LEU A CA 1
ATOM 927 C C . LEU A 1 119 ? 7.828 -2.402 -23.046 1.00 93.38 119 LEU A C 1
ATOM 929 O O . LEU A 1 119 ? 9.044 -2.347 -22.896 1.00 93.38 119 LEU A O 1
ATOM 933 N N . ARG A 1 120 ? 7.280 -2.663 -24.241 1.00 93.69 120 ARG A N 1
ATOM 934 C CA . ARG A 1 120 ? 8.074 -2.865 -25.473 1.00 93.69 120 ARG A CA 1
ATOM 935 C C . ARG A 1 120 ? 8.898 -1.634 -25.847 1.00 93.69 120 ARG A C 1
ATOM 937 O O . ARG A 1 120 ? 10.005 -1.774 -26.353 1.00 93.69 120 ARG A O 1
ATOM 944 N N . ARG A 1 121 ? 8.379 -0.427 -25.591 1.00 91.62 121 ARG A N 1
ATOM 945 C CA . ARG A 1 121 ? 9.125 0.824 -25.822 1.00 91.62 121 ARG A CA 1
ATOM 946 C C . ARG A 1 121 ? 10.311 0.977 -24.873 1.00 91.62 121 ARG A C 1
ATOM 948 O O . ARG A 1 121 ? 11.303 1.585 -25.255 1.00 91.62 121 ARG A O 1
ATOM 955 N N . TRP A 1 122 ? 10.198 0.468 -23.648 1.00 92.44 122 TRP A N 1
ATOM 956 C CA . TRP A 1 122 ? 11.281 0.502 -22.662 1.00 92.44 122 TRP A CA 1
ATOM 957 C C . TRP A 1 122 ? 12.296 -0.620 -22.863 1.00 92.44 122 TRP A C 1
ATOM 959 O O . TRP A 1 122 ? 13.493 -0.382 -22.734 1.00 92.44 122 TRP A O 1
ATOM 969 N N . PHE A 1 123 ? 11.809 -1.812 -23.203 1.00 93.75 123 PHE A N 1
ATOM 970 C CA . PHE A 1 123 ? 12.587 -3.039 -23.333 1.00 93.75 123 PHE A CA 1
ATOM 971 C C . PHE A 1 123 ? 12.277 -3.697 -24.686 1.00 93.75 123 PHE A C 1
ATOM 973 O O . PHE A 1 123 ? 11.334 -4.498 -24.795 1.00 93.75 123 PHE A O 1
ATOM 980 N N . PRO A 1 124 ? 13.042 -3.343 -25.738 1.00 91.88 124 PRO A N 1
ATOM 981 C CA . PRO A 1 124 ? 12.918 -3.972 -27.049 1.00 91.88 124 PRO A CA 1
ATOM 982 C C . PRO A 1 124 ? 13.228 -5.472 -27.007 1.00 91.88 124 PRO A C 1
ATOM 984 O O . PRO A 1 124 ? 12.651 -6.229 -27.781 1.00 91.88 124 PRO A O 1
ATOM 987 N N . ASP A 1 125 ? 14.111 -5.892 -26.097 1.00 95.38 125 ASP A N 1
ATOM 988 C CA . ASP A 1 125 ? 14.406 -7.298 -25.846 1.00 95.38 125 ASP A CA 1
ATOM 989 C C . ASP A 1 125 ? 13.286 -7.968 -25.038 1.00 95.38 125 ASP A C 1
ATOM 991 O O . ASP A 1 125 ? 12.826 -7.461 -24.010 1.00 95.38 125 ASP A O 1
ATOM 995 N N . ASP A 1 126 ? 12.845 -9.131 -25.511 1.00 94.38 126 ASP A N 1
ATOM 996 C CA . ASP A 1 126 ? 11.737 -9.868 -24.910 1.00 94.38 126 ASP A CA 1
ATOM 997 C C . ASP A 1 126 ? 12.082 -10.402 -23.515 1.00 94.38 126 ASP A C 1
ATOM 999 O O . ASP A 1 126 ? 11.232 -10.377 -22.625 1.00 94.38 126 ASP A O 1
ATOM 1003 N N . SER A 1 127 ? 13.331 -10.819 -23.293 1.00 95.19 127 SER A N 1
ATOM 1004 C CA . SER A 1 127 ? 13.766 -11.393 -22.018 1.00 95.19 127 SER A CA 1
ATOM 1005 C C . SER A 1 127 ? 13.895 -10.337 -20.917 1.00 95.19 127 SER A C 1
ATOM 1007 O O . SER A 1 127 ? 13.469 -10.572 -19.784 1.00 95.19 127 SER A O 1
ATOM 1009 N N . GLU A 1 128 ? 14.398 -9.144 -21.248 1.00 94.50 128 GLU A N 1
ATOM 1010 C CA . GLU A 1 128 ? 14.424 -8.003 -20.327 1.00 94.50 128 GLU A CA 1
ATOM 1011 C C . GLU A 1 128 ? 13.006 -7.582 -19.933 1.00 94.50 128 GLU A C 1
ATOM 1013 O O . GLU A 1 128 ? 12.729 -7.293 -18.764 1.00 94.50 128 GLU A O 1
ATOM 1018 N N . ARG A 1 129 ? 12.089 -7.595 -20.904 1.00 94.88 129 ARG A N 1
ATOM 1019 C CA . ARG A 1 129 ? 10.695 -7.220 -20.695 1.00 94.88 129 ARG A CA 1
ATOM 1020 C C . ARG A 1 129 ? 9.951 -8.213 -19.808 1.00 94.88 129 ARG A C 1
ATOM 1022 O O . ARG A 1 129 ? 9.231 -7.787 -18.904 1.00 94.88 129 ARG A O 1
ATOM 1029 N N . ASP A 1 130 ? 10.149 -9.509 -20.032 1.00 94.44 130 ASP A N 1
ATOM 1030 C CA . ASP A 1 130 ? 9.579 -10.562 -19.191 1.00 94.44 130 ASP A CA 1
ATOM 1031 C C . ASP A 1 130 ? 10.130 -10.479 -17.763 1.00 94.44 130 ASP A C 1
ATOM 1033 O O . ASP A 1 130 ? 9.359 -10.496 -16.800 1.00 94.44 130 ASP A O 1
ATOM 1037 N N . TYR A 1 131 ? 11.446 -10.286 -17.614 1.00 95.00 131 TYR A N 1
ATOM 1038 C CA . TYR A 1 131 ? 12.079 -10.107 -16.308 1.00 95.00 131 TYR A CA 1
ATOM 1039 C C . TYR A 1 131 ? 11.513 -8.897 -15.556 1.00 95.00 131 TYR A C 1
ATOM 1041 O O . TYR A 1 131 ? 11.149 -9.006 -14.383 1.00 95.00 131 TYR A O 1
ATOM 1049 N N . PHE A 1 132 ? 11.400 -7.746 -16.223 1.00 95.12 132 PHE A N 1
ATOM 1050 C CA . PHE A 1 132 ? 10.838 -6.545 -15.612 1.00 95.12 132 PHE A CA 1
ATOM 1051 C C . PHE A 1 132 ? 9.354 -6.721 -15.263 1.00 95.12 132 PHE A C 1
ATOM 1053 O O . PHE A 1 132 ? 8.913 -6.288 -14.198 1.00 95.12 132 PHE A O 1
ATOM 1060 N N . GLY A 1 133 ? 8.591 -7.425 -16.104 1.00 94.12 133 GLY A N 1
ATOM 1061 C CA . GLY A 1 133 ? 7.211 -7.810 -15.814 1.00 94.12 133 GLY A CA 1
ATOM 1062 C C . GLY A 1 133 ? 7.091 -8.685 -14.561 1.00 94.12 133 GLY A C 1
ATOM 1063 O O . GLY A 1 133 ? 6.243 -8.422 -13.706 1.00 94.12 133 GLY A O 1
ATOM 1064 N N . TRP A 1 134 ? 7.965 -9.683 -14.400 1.00 94.38 134 TRP A N 1
ATOM 1065 C CA . TRP A 1 134 ? 8.030 -10.497 -13.181 1.00 94.38 134 TRP A CA 1
ATOM 1066 C C . TRP A 1 134 ? 8.441 -9.684 -11.962 1.00 94.38 134 TRP A C 1
ATOM 1068 O O . TRP A 1 134 ? 7.871 -9.877 -10.890 1.00 94.38 134 TRP A O 1
ATOM 1078 N N . TRP A 1 135 ? 9.384 -8.754 -12.122 1.00 95.12 135 TRP A N 1
ATOM 1079 C CA . TRP A 1 135 ? 9.787 -7.850 -11.053 1.00 95.12 135 TRP A CA 1
ATOM 1080 C C . TRP A 1 135 ? 8.599 -7.006 -10.568 1.00 95.12 135 TRP A C 1
ATOM 1082 O O . TRP A 1 135 ? 8.310 -7.024 -9.374 1.00 95.12 135 TRP A O 1
ATOM 1092 N N . ILE A 1 136 ? 7.832 -6.382 -11.477 1.00 93.81 136 ILE A N 1
ATOM 1093 C CA . ILE A 1 136 ? 6.605 -5.641 -11.122 1.00 93.81 136 ILE A CA 1
ATOM 1094 C C . ILE A 1 136 ? 5.604 -6.568 -10.422 1.00 93.81 136 ILE A C 1
ATOM 1096 O O . ILE A 1 136 ? 5.037 -6.206 -9.391 1.00 93.81 136 ILE A O 1
ATOM 1100 N N . ALA A 1 137 ? 5.380 -7.769 -10.963 1.00 92.38 137 ALA A N 1
ATOM 1101 C CA . ALA A 1 137 ? 4.434 -8.721 -10.391 1.00 92.38 137 ALA A CA 1
ATOM 1102 C C . ALA A 1 137 ? 4.819 -9.124 -8.959 1.00 92.38 137 ALA A C 1
ATOM 1104 O O . ALA A 1 137 ? 3.947 -9.165 -8.091 1.00 92.38 137 ALA A O 1
ATOM 1105 N N . MET A 1 138 ? 6.105 -9.372 -8.701 1.00 93.31 138 MET A N 1
ATOM 1106 C CA . MET A 1 138 ? 6.619 -9.642 -7.358 1.00 93.31 138 MET A CA 1
ATOM 1107 C C . MET A 1 138 ? 6.438 -8.432 -6.444 1.00 93.31 138 MET A C 1
ATOM 1109 O O . MET A 1 138 ? 5.906 -8.597 -5.349 1.00 93.31 138 MET A O 1
ATOM 1113 N N . SER A 1 139 ? 6.786 -7.221 -6.897 1.00 92.12 139 SER A N 1
ATOM 1114 C CA . SER A 1 139 ? 6.640 -6.004 -6.089 1.00 92.12 139 SER A CA 1
ATOM 1115 C C . SER A 1 139 ? 5.192 -5.771 -5.673 1.00 92.12 139 SER A C 1
ATOM 1117 O O . SER A 1 139 ? 4.940 -5.388 -4.539 1.00 92.12 139 SER A O 1
ATOM 1119 N N . VAL A 1 140 ? 4.236 -6.016 -6.572 1.00 91.38 140 VAL A N 1
ATOM 1120 C CA . VAL A 1 140 ? 2.812 -5.760 -6.321 1.00 91.38 140 VAL A CA 1
ATOM 1121 C C . VAL A 1 140 ? 2.166 -6.862 -5.486 1.00 91.38 140 VAL A C 1
ATOM 1123 O O . VAL A 1 140 ? 1.393 -6.562 -4.576 1.00 91.38 140 VAL A O 1
ATOM 1126 N N . ARG A 1 141 ? 2.453 -8.134 -5.790 1.00 89.88 141 ARG A N 1
ATOM 1127 C CA . ARG A 1 141 ? 1.761 -9.279 -5.175 1.00 89.88 141 ARG A CA 1
ATOM 1128 C C . ARG A 1 141 ? 2.402 -9.765 -3.882 1.00 89.88 141 ARG A C 1
ATOM 1130 O O . ARG A 1 141 ? 1.685 -10.306 -3.049 1.00 89.88 141 ARG A O 1
ATOM 1137 N N . HIS A 1 142 ? 3.708 -9.574 -3.728 1.00 91.56 142 HIS A N 1
ATOM 1138 C CA . HIS A 1 142 ? 4.507 -10.086 -2.615 1.00 91.56 142 HIS A CA 1
ATOM 1139 C C . HIS A 1 142 ? 5.208 -8.943 -1.884 1.00 91.56 142 HIS A C 1
ATOM 1141 O O . HIS A 1 142 ? 6.420 -8.953 -1.695 1.00 91.56 142 HIS A O 1
ATOM 1147 N N . GLN A 1 143 ? 4.435 -7.932 -1.485 1.00 91.00 143 GLN A N 1
ATOM 1148 C CA . GLN A 1 143 ? 4.946 -6.742 -0.802 1.00 91.00 143 GLN A CA 1
ATOM 1149 C C . GLN A 1 143 ? 5.605 -7.056 0.553 1.00 91.00 143 GLN A C 1
ATOM 1151 O O . GLN A 1 143 ? 6.399 -6.265 1.055 1.00 91.00 143 GLN A O 1
ATOM 1156 N N . GLU A 1 144 ? 5.277 -8.203 1.149 1.00 89.94 144 GLU A N 1
ATOM 1157 C CA . GLU A 1 144 ? 5.903 -8.742 2.356 1.00 89.94 144 GLU A CA 1
ATOM 1158 C C . GLU A 1 144 ? 7.314 -9.299 2.110 1.00 89.94 144 GLU A C 1
ATOM 1160 O O . GLU A 1 144 ? 8.061 -9.537 3.058 1.00 89.94 144 GLU A O 1
ATOM 1165 N N . GLN A 1 145 ? 7.684 -9.521 0.845 1.00 89.81 145 GLN A N 1
ATOM 1166 C CA . GLN A 1 145 ? 8.980 -10.055 0.452 1.00 89.81 145 GLN A CA 1
ATOM 1167 C C . GLN A 1 145 ? 9.867 -8.945 -0.097 1.00 89.81 145 GLN A C 1
ATOM 1169 O O . GLN A 1 145 ? 9.554 -8.279 -1.084 1.00 89.81 145 GLN A O 1
ATOM 1174 N N . LYS A 1 146 ? 11.045 -8.790 0.507 1.00 84.75 146 LYS A N 1
ATOM 1175 C CA . LYS A 1 146 ? 12.054 -7.871 -0.007 1.00 84.75 146 LYS A CA 1
ATOM 1176 C C . LYS A 1 146 ? 12.665 -8.422 -1.295 1.00 84.75 146 LYS A C 1
ATOM 1178 O O . LYS A 1 146 ? 13.308 -9.472 -1.292 1.00 84.75 146 LYS A O 1
ATOM 1183 N N . ILE A 1 147 ? 12.531 -7.677 -2.388 1.00 88.12 147 ILE A N 1
ATOM 1184 C CA . ILE A 1 147 ? 13.188 -8.002 -3.656 1.00 88.12 147 ILE A CA 1
ATOM 1185 C C . ILE A 1 147 ? 14.617 -7.462 -3.614 1.00 88.12 147 ILE A C 1
ATOM 1187 O O . ILE A 1 147 ? 14.844 -6.260 -3.523 1.00 88.12 147 ILE A O 1
ATOM 1191 N N . ILE A 1 148 ? 15.598 -8.356 -3.707 1.00 83.44 148 ILE A N 1
ATOM 1192 C CA . ILE A 1 148 ? 17.028 -8.005 -3.695 1.00 83.44 148 ILE A CA 1
ATOM 1193 C C . ILE A 1 148 ? 17.558 -7.561 -5.066 1.00 83.44 148 ILE A C 1
ATOM 1195 O O . ILE A 1 148 ? 18.763 -7.414 -5.232 1.00 83.44 148 ILE A O 1
ATOM 1199 N N . ALA A 1 149 ? 16.690 -7.352 -6.053 1.00 86.50 149 ALA A N 1
ATOM 1200 C CA . ALA A 1 149 ? 17.039 -6.845 -7.375 1.00 86.50 149 ALA A CA 1
ATOM 1201 C C . ALA A 1 149 ? 16.475 -5.431 -7.564 1.00 86.50 149 ALA A C 1
ATOM 1203 O O . ALA A 1 149 ? 15.272 -5.217 -7.408 1.00 86.50 149 ALA A O 1
ATOM 1204 N N . THR A 1 150 ? 17.343 -4.489 -7.938 1.00 88.31 150 THR A N 1
ATOM 1205 C CA . THR A 1 150 ? 16.993 -3.076 -8.142 1.00 88.31 150 THR A CA 1
ATOM 1206 C C . THR A 1 150 ? 17.165 -2.710 -9.617 1.00 88.31 150 THR A C 1
ATOM 1208 O O . THR A 1 150 ? 18.305 -2.573 -10.072 1.00 88.31 150 THR A O 1
ATOM 1211 N N . PRO A 1 151 ? 16.073 -2.554 -10.387 1.00 89.75 151 PRO A N 1
ATOM 1212 C CA . PRO A 1 151 ? 16.146 -2.113 -11.773 1.00 89.75 151 PRO A CA 1
ATOM 1213 C C . PRO A 1 151 ? 16.678 -0.681 -11.874 1.00 89.75 151 PRO A C 1
ATOM 1215 O O . PRO A 1 151 ? 16.218 0.215 -11.168 1.00 89.75 151 PRO A O 1
ATOM 1218 N N . LEU A 1 152 ? 17.623 -0.454 -12.787 1.00 87.69 152 LEU A N 1
ATOM 1219 C CA . LEU A 1 152 ? 18.128 0.877 -13.119 1.00 87.69 152 LEU A CA 1
ATOM 1220 C C . LEU A 1 152 ? 17.641 1.270 -14.515 1.00 87.69 152 LEU A C 1
ATOM 1222 O O . LEU A 1 152 ? 18.150 0.774 -15.520 1.00 87.69 152 LEU A O 1
ATOM 1226 N N . LEU A 1 153 ? 16.686 2.196 -14.574 1.00 87.62 153 LEU A N 1
ATOM 1227 C CA . LEU A 1 153 ? 16.118 2.680 -15.831 1.00 87.62 153 LEU A CA 1
ATOM 1228 C C . LEU A 1 153 ? 16.909 3.892 -16.337 1.00 87.62 153 LEU A C 1
ATOM 1230 O O . LEU A 1 153 ? 16.817 4.985 -15.779 1.00 87.62 153 LEU A O 1
ATOM 1234 N N . ARG A 1 154 ? 17.689 3.707 -17.408 1.00 84.94 154 ARG A N 1
ATOM 1235 C CA . ARG A 1 154 ? 18.426 4.789 -18.079 1.00 84.94 154 ARG A CA 1
ATOM 1236 C C . ARG A 1 154 ? 17.822 5.055 -19.444 1.00 84.94 154 ARG A C 1
ATOM 1238 O O . ARG A 1 154 ? 17.778 4.167 -20.284 1.00 84.94 154 ARG A O 1
ATOM 1245 N N . SER A 1 155 ? 17.386 6.286 -19.663 1.00 83.62 155 SER A N 1
ATOM 1246 C CA . SER A 1 155 ? 16.826 6.715 -20.941 1.00 83.62 155 SER A CA 1
ATOM 1247 C C . SER A 1 155 ? 16.847 8.236 -21.043 1.00 83.62 155 SER A C 1
ATOM 1249 O O . SER A 1 155 ? 17.009 8.925 -20.031 1.00 83.62 155 SER A O 1
ATOM 1251 N N . GLU A 1 156 ? 16.548 8.750 -22.232 1.00 83.88 156 GLU A N 1
ATOM 1252 C CA . GLU A 1 156 ? 16.224 10.161 -22.432 1.00 83.88 156 GLU A CA 1
ATOM 1253 C C . GLU A 1 156 ? 14.966 10.585 -21.644 1.00 83.88 156 GLU A C 1
ATOM 1255 O O . GLU A 1 156 ? 14.192 9.756 -21.128 1.00 83.88 156 GLU A O 1
ATOM 1260 N N . HIS A 1 157 ? 14.780 11.899 -21.505 1.00 83.38 157 HIS A N 1
ATOM 1261 C CA . HIS A 1 157 ? 13.574 12.474 -20.910 1.00 83.38 157 HIS A CA 1
ATOM 1262 C C . HIS A 1 157 ? 12.352 12.210 -21.805 1.00 83.38 157 HIS A C 1
ATOM 1264 O O . HIS A 1 157 ? 12.470 12.066 -23.016 1.00 83.38 157 HIS A O 1
ATOM 1270 N N . GLY A 1 158 ? 11.161 12.134 -21.206 1.00 83.88 158 GLY A N 1
ATOM 1271 C CA . GLY A 1 158 ? 9.907 12.011 -21.962 1.00 83.88 158 GLY A CA 1
ATOM 1272 C C . GLY A 1 158 ? 9.483 10.592 -22.362 1.00 83.88 158 GLY A C 1
ATOM 1273 O O . GLY A 1 158 ? 8.438 10.439 -22.981 1.00 83.88 158 GLY A O 1
ATOM 1274 N N . VAL A 1 159 ? 10.200 9.537 -21.957 1.00 88.62 159 VAL A N 1
ATOM 1275 C CA . VAL A 1 159 ? 9.800 8.140 -22.262 1.00 88.62 159 VAL A CA 1
ATOM 1276 C C . VAL A 1 159 ? 8.734 7.558 -21.316 1.00 88.62 159 VAL A C 1
ATOM 1278 O O . VAL A 1 159 ? 8.408 6.378 -21.401 1.00 88.62 159 VAL A O 1
ATOM 1281 N N . GLY A 1 160 ? 8.215 8.355 -20.374 1.00 87.75 160 GLY A N 1
ATOM 1282 C CA . GLY A 1 160 ? 7.180 7.924 -19.421 1.00 87.75 160 GLY A CA 1
ATOM 1283 C C . GLY A 1 160 ? 7.678 7.393 -18.069 1.00 87.75 160 GLY A C 1
ATOM 1284 O O . GLY A 1 160 ? 6.903 6.760 -17.357 1.00 87.75 160 GLY A O 1
ATOM 1285 N N . LYS A 1 161 ? 8.940 7.647 -17.679 1.00 87.81 161 LYS A N 1
ATOM 1286 C CA . LYS A 1 161 ? 9.479 7.232 -16.360 1.00 87.81 161 LYS A CA 1
ATOM 1287 C C . LYS A 1 161 ? 8.678 7.811 -15.186 1.00 87.81 161 LYS A C 1
ATOM 1289 O O . LYS A 1 161 ? 8.338 7.069 -14.273 1.00 87.81 161 LYS A O 1
ATOM 1294 N N . GLY A 1 162 ? 8.316 9.095 -15.264 1.00 87.38 162 GLY A N 1
ATOM 1295 C CA . GLY A 1 162 ? 7.466 9.752 -14.263 1.00 87.38 162 GLY A CA 1
ATOM 1296 C C . GLY A 1 162 ? 6.088 9.099 -14.158 1.00 87.38 162 GLY A C 1
ATOM 1297 O O . GLY A 1 162 ? 5.670 8.737 -13.071 1.00 87.38 162 GLY A O 1
ATOM 1298 N N . PHE A 1 163 ? 5.425 8.804 -15.285 1.00 89.88 163 PHE A N 1
ATOM 1299 C CA . PHE A 1 163 ? 4.139 8.088 -15.272 1.00 89.88 163 PHE A CA 1
ATOM 1300 C C . PHE A 1 163 ? 4.229 6.736 -14.545 1.00 89.88 163 PHE A C 1
ATOM 1302 O O . PHE A 1 163 ? 3.377 6.406 -13.722 1.00 89.88 163 PHE A O 1
ATOM 1309 N N . PHE A 1 164 ? 5.279 5.959 -14.810 1.00 89.81 164 PHE A N 1
ATOM 1310 C CA . PHE A 1 164 ? 5.495 4.688 -14.123 1.00 89.81 164 PHE A CA 1
ATOM 1311 C C . PHE A 1 164 ? 5.709 4.863 -12.612 1.00 89.81 164 PHE A C 1
ATOM 1313 O O . PHE A 1 164 ? 5.072 4.169 -11.820 1.00 89.81 164 PHE A O 1
ATOM 1320 N N . ALA A 1 165 ? 6.583 5.796 -12.229 1.00 87.12 165 ALA A N 1
ATOM 1321 C CA . ALA A 1 165 ? 6.998 6.041 -10.850 1.00 87.12 165 ALA A CA 1
ATOM 1322 C C . ALA A 1 165 ? 5.915 6.697 -9.983 1.00 87.12 165 ALA A C 1
ATOM 1324 O O . ALA A 1 165 ? 5.749 6.338 -8.822 1.00 87.12 165 ALA A O 1
ATOM 1325 N N . GLU A 1 166 ? 5.187 7.658 -10.547 1.00 87.06 166 GLU A N 1
ATOM 1326 C CA . GLU A 1 166 ? 4.277 8.547 -9.820 1.00 87.06 166 GLU A CA 1
ATOM 1327 C C . GLU A 1 166 ? 2.814 8.131 -9.955 1.00 87.06 166 GLU A C 1
ATOM 1329 O O . GLU A 1 166 ? 1.999 8.469 -9.103 1.00 87.06 166 GLU A O 1
ATOM 1334 N N . THR A 1 167 ? 2.457 7.407 -11.020 1.00 88.50 167 THR A N 1
ATOM 1335 C CA . THR A 1 167 ? 1.063 7.023 -11.289 1.00 88.50 167 THR A CA 1
ATOM 1336 C C . THR A 1 167 ? 0.870 5.514 -11.225 1.00 88.50 167 THR A C 1
ATOM 1338 O O . THR A 1 167 ? 0.084 5.031 -10.410 1.00 88.50 167 THR A O 1
ATOM 1341 N N . LEU A 1 168 ? 1.585 4.752 -12.060 1.00 90.38 168 LEU A N 1
ATOM 1342 C CA . LEU A 1 168 ? 1.314 3.322 -12.211 1.00 90.38 168 LEU A CA 1
ATOM 1343 C C . LEU A 1 168 ? 1.670 2.531 -10.946 1.00 90.38 168 LEU A C 1
ATOM 1345 O O . LEU A 1 168 ? 0.817 1.833 -10.403 1.00 90.38 168 LEU A O 1
ATOM 1349 N N . LEU A 1 169 ? 2.912 2.640 -10.465 1.00 89.69 169 LEU A N 1
ATOM 1350 C CA . LEU A 1 169 ? 3.365 1.888 -9.294 1.00 89.69 169 LEU A CA 1
ATOM 1351 C C . LEU A 1 169 ? 2.604 2.261 -8.011 1.00 89.69 169 LEU A C 1
ATOM 1353 O O . LEU A 1 169 ? 2.128 1.338 -7.348 1.00 89.69 169 LEU A O 1
ATOM 1357 N N . PRO A 1 170 ? 2.409 3.549 -7.657 1.00 88.00 170 PRO A N 1
ATOM 1358 C CA . PRO A 1 170 ? 1.629 3.909 -6.473 1.00 88.00 170 PRO A CA 1
ATOM 1359 C C . PRO A 1 170 ? 0.172 3.441 -6.552 1.00 88.00 170 PRO A C 1
ATOM 1361 O O . PRO A 1 170 ? -0.376 2.994 -5.546 1.00 88.00 170 PRO A O 1
ATOM 1364 N N . GLY A 1 171 ? -0.443 3.471 -7.741 1.00 89.62 171 GLY A N 1
ATOM 1365 C CA . GLY A 1 171 ? -1.796 2.947 -7.947 1.00 89.62 171 GLY A CA 1
ATOM 1366 C C . GLY A 1 171 ? -1.900 1.434 -7.727 1.00 89.62 171 GLY A C 1
ATOM 1367 O O . GLY A 1 171 ? -2.894 0.961 -7.177 1.00 89.62 171 GLY A O 1
ATOM 1368 N N . LEU A 1 172 ? -0.869 0.677 -8.118 1.00 90.81 172 LEU A N 1
ATOM 1369 C CA . LEU A 1 172 ? -0.818 -0.780 -7.955 1.00 90.81 172 LEU A CA 1
ATOM 1370 C C . LEU A 1 172 ? -0.421 -1.224 -6.541 1.00 90.81 172 LEU A C 1
ATOM 1372 O O . LEU A 1 172 ? -0.896 -2.253 -6.072 1.00 90.81 172 LEU A O 1
ATOM 1376 N N . LEU A 1 173 ? 0.467 -0.486 -5.875 1.00 89.44 173 LEU A N 1
ATOM 1377 C CA . LEU A 1 173 ? 1.000 -0.850 -4.557 1.00 89.44 173 LEU A CA 1
ATOM 1378 C C . LEU A 1 173 ? 0.153 -0.307 -3.408 1.00 89.44 173 LEU A C 1
ATOM 1380 O O . LEU A 1 173 ? 0.127 -0.899 -2.330 1.00 89.44 173 LEU A O 1
ATOM 1384 N N . GLY A 1 174 ? -0.552 0.794 -3.655 1.00 85.69 174 GLY A N 1
ATOM 1385 C CA . GLY A 1 174 ? -1.261 1.566 -2.652 1.00 85.69 174 GLY A CA 1
ATOM 1386 C C . GLY A 1 174 ? -0.455 2.798 -2.225 1.00 85.69 174 GLY A C 1
ATOM 1387 O O . GLY A 1 174 ? 0.781 2.797 -2.257 1.00 85.69 174 GLY A O 1
ATOM 1388 N N . PRO A 1 175 ? -1.143 3.864 -1.782 1.00 71.62 175 PRO A N 1
ATOM 1389 C CA . PRO A 1 175 ? -0.532 5.170 -1.530 1.00 71.62 175 PRO A CA 1
ATOM 1390 C C . PRO A 1 175 ? 0.489 5.153 -0.387 1.00 71.62 175 PRO A C 1
ATOM 1392 O O . PRO A 1 175 ? 1.378 5.999 -0.328 1.00 71.62 175 PRO A O 1
ATOM 1395 N N . THR A 1 176 ? 0.376 4.198 0.540 1.00 76.12 176 THR A N 1
ATOM 1396 C CA . THR A 1 176 ? 1.305 4.087 1.666 1.00 76.12 176 THR A CA 1
ATOM 1397 C C . THR A 1 176 ? 2.534 3.257 1.332 1.00 76.12 176 THR A C 1
ATOM 1399 O O . THR A 1 176 ? 3.560 3.494 1.951 1.00 76.12 176 THR A O 1
ATOM 1402 N N . ALA A 1 177 ? 2.475 2.360 0.346 1.00 82.31 177 ALA A N 1
ATOM 1403 C CA . ALA A 1 177 ? 3.509 1.357 0.100 1.00 82.31 177 ALA A CA 1
ATOM 1404 C C . ALA A 1 177 ? 4.625 1.824 -0.854 1.00 82.31 177 ALA A C 1
ATOM 1406 O O . ALA A 1 177 ? 5.756 1.353 -0.743 1.00 82.31 177 ALA A O 1
ATOM 1407 N N . ALA A 1 178 ? 4.341 2.774 -1.749 1.00 85.62 178 ALA A N 1
ATOM 1408 C CA . ALA A 1 178 ? 5.339 3.378 -2.631 1.00 85.62 178 ALA A CA 1
ATOM 1409 C C . ALA A 1 178 ? 5.779 4.767 -2.133 1.00 85.62 178 ALA A C 1
ATOM 1411 O O . ALA A 1 178 ? 4.996 5.502 -1.520 1.00 85.62 178 ALA A O 1
ATOM 1412 N N . ALA A 1 179 ? 7.027 5.140 -2.412 1.00 84.75 179 ALA A N 1
ATOM 1413 C CA . ALA A 1 179 ? 7.515 6.506 -2.250 1.00 84.75 179 ALA A CA 1
ATOM 1414 C C . ALA A 1 179 ? 8.403 6.912 -3.427 1.00 84.75 179 ALA A C 1
ATOM 1416 O O . ALA A 1 179 ? 9.310 6.171 -3.811 1.00 84.75 179 ALA A O 1
ATOM 1417 N N . LEU A 1 180 ? 8.148 8.104 -3.969 1.00 84.25 180 LEU A N 1
ATOM 1418 C CA . LEU A 1 180 ? 9.097 8.807 -4.822 1.00 84.25 180 LEU A CA 1
ATOM 1419 C C . LEU A 1 180 ? 10.023 9.618 -3.917 1.00 84.25 180 LEU A C 1
ATOM 1421 O O . LEU A 1 180 ? 9.552 10.393 -3.084 1.00 84.25 180 LEU A O 1
ATOM 1425 N N . CYS A 1 181 ? 11.324 9.439 -4.076 1.00 83.19 181 CYS A N 1
ATOM 1426 C CA . CYS A 1 181 ? 12.325 10.120 -3.273 1.00 83.19 181 CYS A CA 1
ATOM 1427 C C . CYS A 1 181 ? 13.515 10.543 -4.131 1.00 83.19 181 CYS A C 1
ATOM 1429 O O . CYS A 1 181 ? 13.804 9.965 -5.180 1.00 83.19 181 CYS A O 1
ATOM 1431 N N . HIS A 1 182 ? 14.237 11.559 -3.673 1.00 79.94 182 HIS A N 1
ATOM 1432 C CA . HIS A 1 182 ? 15.534 11.889 -4.239 1.00 79.94 182 HIS A CA 1
ATOM 1433 C C . HIS A 1 182 ? 16.626 11.121 -3.506 1.00 79.94 182 HIS A C 1
ATOM 1435 O O . HIS A 1 182 ? 16.492 10.745 -2.341 1.00 79.94 182 HIS A O 1
ATOM 1441 N N . LEU A 1 183 ? 17.783 10.974 -4.152 1.00 76.62 183 LEU A N 1
ATOM 1442 C CA . LEU A 1 183 ? 18.921 10.282 -3.547 1.00 76.62 183 LEU A CA 1
ATOM 1443 C C . LEU A 1 183 ? 19.310 10.847 -2.165 1.00 76.62 183 LEU A C 1
ATOM 1445 O O . LEU A 1 183 ? 19.729 10.102 -1.287 1.00 76.62 183 LEU A O 1
ATOM 1449 N N . LYS A 1 184 ? 19.165 12.159 -1.946 1.00 73.50 184 LYS A N 1
ATOM 1450 C CA . LYS A 1 184 ? 19.462 12.800 -0.652 1.00 73.50 184 LYS A CA 1
ATOM 1451 C C . LYS A 1 184 ? 18.513 12.362 0.474 1.00 73.50 184 LYS A C 1
ATOM 1453 O O . LYS A 1 184 ? 18.955 12.304 1.614 1.00 73.50 184 LYS A O 1
ATOM 1458 N N . ASP A 1 185 ? 17.260 12.047 0.150 1.00 74.00 185 ASP A N 1
ATOM 1459 C CA . ASP A 1 185 ? 16.229 11.662 1.126 1.00 74.00 185 ASP A CA 1
ATOM 1460 C C . ASP A 1 185 ? 16.446 10.217 1.591 1.00 74.00 185 ASP A C 1
ATOM 1462 O O . ASP A 1 185 ? 16.047 9.828 2.680 1.00 74.00 185 ASP A O 1
ATOM 1466 N N . VAL A 1 186 ? 17.125 9.441 0.746 1.00 71.69 186 VAL A N 1
ATOM 1467 C CA . VAL A 1 186 ? 17.441 8.028 0.939 1.00 71.69 186 VAL A CA 1
ATOM 1468 C C . VAL A 1 186 ? 18.797 7.832 1.626 1.00 71.69 186 VAL A C 1
ATOM 1470 O O . VAL A 1 186 ? 18.979 6.892 2.389 1.00 71.69 186 VAL A O 1
ATOM 1473 N N . VAL A 1 187 ? 19.768 8.706 1.337 1.00 69.12 187 VAL A N 1
ATOM 1474 C CA . VAL A 1 187 ? 21.146 8.630 1.861 1.00 69.12 187 VAL A CA 1
ATOM 1475 C C . VAL A 1 187 ? 21.350 9.493 3.118 1.00 69.12 187 VAL A C 1
ATOM 1477 O O . VAL A 1 187 ? 22.352 9.328 3.808 1.00 69.12 187 VAL A O 1
ATOM 1480 N N . GLY A 1 188 ? 20.445 10.434 3.402 1.00 64.31 188 GLY A N 1
ATOM 1481 C CA . GLY A 1 188 ? 20.472 11.253 4.617 1.00 64.31 188 GLY A CA 1
ATOM 1482 C C . GLY A 1 188 ? 19.930 10.532 5.858 1.00 64.31 188 GLY A C 1
ATOM 1483 O O . GLY A 1 188 ? 19.525 9.378 5.794 1.00 64.31 188 GLY A O 1
ATOM 1484 N N . ASP A 1 189 ? 19.868 11.248 6.983 1.00 55.66 189 ASP A N 1
ATOM 1485 C CA . ASP A 1 189 ? 19.451 10.714 8.295 1.00 55.66 189 ASP A CA 1
ATOM 1486 C C . ASP A 1 189 ? 17.930 10.466 8.445 1.00 55.66 189 ASP A C 1
ATOM 1488 O O . ASP A 1 189 ? 17.449 10.153 9.534 1.00 55.66 189 ASP A O 1
ATOM 1492 N N . PHE A 1 190 ? 17.139 10.600 7.375 1.00 54.66 190 PHE A N 1
ATOM 1493 C CA . PHE A 1 190 ? 15.677 10.500 7.431 1.00 54.66 190 PHE A CA 1
ATOM 1494 C C . PHE A 1 190 ? 15.178 9.093 7.074 1.00 54.66 190 PHE A C 1
ATOM 1496 O O . PHE A 1 190 ? 14.653 8.851 5.987 1.00 54.66 190 PHE A O 1
ATOM 1503 N N . ASN A 1 191 ? 15.273 8.176 8.042 1.00 62.84 191 ASN A N 1
ATOM 1504 C CA . ASN A 1 191 ? 14.655 6.845 7.968 1.00 62.84 191 ASN A CA 1
ATOM 1505 C C . ASN A 1 191 ? 13.130 6.897 7.749 1.00 62.84 191 ASN A C 1
ATOM 1507 O O . ASN A 1 191 ? 12.576 5.958 7.187 1.00 62.84 191 ASN A O 1
ATOM 1511 N N . GLU A 1 192 ? 12.460 7.998 8.115 1.00 65.62 192 GLU A N 1
ATOM 1512 C CA . GLU A 1 192 ? 11.007 8.177 7.950 1.00 65.62 192 GLU A CA 1
ATOM 1513 C C . GLU A 1 192 ? 10.537 8.050 6.490 1.00 65.62 192 GLU A C 1
ATOM 1515 O O . GLU A 1 192 ? 9.431 7.581 6.237 1.00 65.62 192 GLU A O 1
ATOM 1520 N N . THR A 1 193 ? 11.372 8.424 5.511 1.00 68.56 193 THR A N 1
ATOM 1521 C CA . THR A 1 193 ? 11.018 8.311 4.080 1.00 68.56 193 THR A CA 1
ATOM 1522 C C . THR A 1 193 ? 10.957 6.851 3.621 1.00 68.56 193 THR A C 1
ATOM 1524 O O . THR A 1 193 ? 10.227 6.515 2.688 1.00 68.56 193 THR A O 1
ATOM 1527 N N . VAL A 1 194 ? 11.746 5.985 4.262 1.00 74.81 194 VAL A N 1
ATOM 1528 C CA . VAL A 1 194 ? 11.884 4.558 3.938 1.00 74.81 194 VAL A CA 1
ATOM 1529 C C . VAL A 1 194 ? 10.969 3.700 4.809 1.00 74.81 194 VAL A C 1
ATOM 1531 O O . VAL A 1 194 ? 10.507 2.642 4.377 1.00 74.81 194 VAL A O 1
ATOM 1534 N N . GLU A 1 195 ? 10.699 4.145 6.033 1.00 79.81 195 GLU A N 1
ATOM 1535 C CA . GLU A 1 195 ? 9.869 3.423 6.981 1.00 79.81 195 GLU A CA 1
ATOM 1536 C C . GLU A 1 195 ? 8.438 3.253 6.456 1.00 79.81 195 GLU A C 1
ATOM 1538 O O . GLU A 1 195 ? 7.810 4.168 5.923 1.00 79.81 195 GLU A O 1
ATOM 1543 N N . GLY A 1 196 ? 7.920 2.032 6.581 1.00 82.44 196 GLY A N 1
ATOM 1544 C CA . GLY A 1 196 ? 6.578 1.708 6.110 1.00 82.44 196 GLY A CA 1
ATOM 1545 C C . GLY A 1 196 ? 6.415 1.741 4.587 1.00 82.44 196 GLY A C 1
ATOM 1546 O O . GLY A 1 196 ? 5.294 1.889 4.105 1.00 82.44 196 GLY A O 1
ATOM 1547 N N . LYS A 1 197 ? 7.509 1.620 3.821 1.00 87.06 197 LYS A N 1
ATOM 1548 C CA . LYS A 1 197 ? 7.497 1.505 2.356 1.00 87.06 197 LYS A CA 1
ATOM 1549 C C . LYS A 1 197 ? 7.952 0.121 1.906 1.00 87.06 197 LYS A C 1
ATOM 1551 O O . LYS A 1 197 ? 8.834 -0.487 2.505 1.00 87.06 197 LYS A O 1
ATOM 1556 N N . THR A 1 198 ? 7.356 -0.369 0.824 1.00 88.88 198 THR A N 1
ATOM 1557 C CA . THR A 1 198 ? 7.721 -1.638 0.169 1.00 88.88 198 THR A CA 1
ATOM 1558 C C . THR A 1 198 ? 8.489 -1.392 -1.122 1.00 88.88 198 THR A C 1
ATOM 1560 O O . THR A 1 198 ? 9.283 -2.236 -1.536 1.00 88.88 198 THR A O 1
ATOM 1563 N N . LEU A 1 199 ? 8.307 -0.215 -1.732 1.00 88.69 199 LEU A N 1
ATOM 1564 C CA . LEU A 1 199 ? 9.040 0.209 -2.914 1.00 88.69 199 LEU A CA 1
ATOM 1565 C C . LEU A 1 199 ? 9.452 1.679 -2.824 1.00 88.69 199 LEU A C 1
ATOM 1567 O O . LEU A 1 199 ? 8.634 2.562 -2.564 1.00 88.69 199 LEU A O 1
ATOM 1571 N N . LEU A 1 200 ? 10.724 1.932 -3.122 1.00 87.50 200 LEU A N 1
ATOM 1572 C CA . LEU A 1 200 ? 11.279 3.269 -3.281 1.00 87.50 200 LEU A CA 1
ATOM 1573 C C . LEU A 1 200 ? 11.632 3.491 -4.745 1.00 87.50 200 LEU A C 1
ATOM 1575 O O . LEU A 1 200 ? 12.348 2.683 -5.343 1.00 87.50 200 LEU A O 1
ATOM 1579 N N . VAL A 1 201 ? 11.165 4.600 -5.306 1.00 87.25 201 VAL A N 1
ATOM 1580 C CA . VAL A 1 201 ? 11.611 5.078 -6.609 1.00 87.25 201 VAL A CA 1
ATOM 1581 C C . VAL A 1 201 ? 12.527 6.264 -6.378 1.00 87.25 201 VAL A C 1
ATOM 1583 O O . VAL A 1 201 ? 12.088 7.313 -5.917 1.00 87.25 201 VAL A O 1
ATOM 1586 N N . VAL A 1 202 ? 13.809 6.075 -6.686 1.00 85.75 202 VAL A N 1
ATOM 1587 C CA . VAL A 1 202 ? 14.820 7.122 -6.540 1.00 85.75 202 VAL A CA 1
ATOM 1588 C C . VAL A 1 202 ? 14.990 7.831 -7.873 1.00 85.75 202 VAL A C 1
ATOM 1590 O O . VAL A 1 202 ? 15.547 7.249 -8.807 1.00 85.75 202 VAL A O 1
ATOM 1593 N N . ASP A 1 203 ? 14.522 9.073 -7.959 1.00 78.88 203 ASP A N 1
ATOM 1594 C CA . ASP A 1 203 ? 14.745 9.894 -9.146 1.00 78.88 203 ASP A CA 1
ATOM 1595 C C . ASP A 1 203 ? 16.135 10.545 -9.106 1.00 78.88 203 ASP A C 1
ATOM 1597 O O . ASP A 1 203 ? 16.635 10.929 -8.044 1.00 78.88 203 ASP A O 1
ATOM 1601 N N . GLU A 1 204 ? 16.760 10.649 -10.279 1.00 72.88 204 GLU A N 1
ATOM 1602 C CA . GLU A 1 204 ? 18.045 11.323 -10.492 1.00 72.88 204 GLU A CA 1
ATOM 1603 C C . GLU A 1 204 ? 19.179 10.893 -9.536 1.00 72.88 204 GLU A C 1
ATOM 1605 O O . GLU A 1 204 ? 19.611 11.606 -8.626 1.00 72.88 204 GLU A O 1
ATOM 1610 N N . VAL A 1 205 ? 19.762 9.720 -9.798 1.00 66.56 205 VAL A N 1
ATOM 1611 C CA . VAL A 1 205 ? 20.941 9.219 -9.071 1.00 66.56 205 VAL A CA 1
ATOM 1612 C C . VAL A 1 205 ? 22.226 9.890 -9.598 1.00 66.56 205 VAL A C 1
ATOM 1614 O O . VAL A 1 205 ? 23.079 9.249 -10.211 1.00 66.56 205 VAL A O 1
ATOM 1617 N N . TYR A 1 206 ? 22.382 11.201 -9.380 1.00 58.94 206 TYR A N 1
ATOM 1618 C CA . TYR A 1 206 ? 2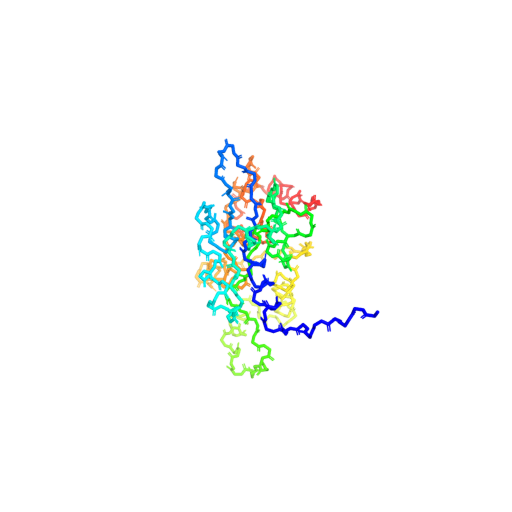3.581 11.963 -9.768 1.00 58.94 206 TYR A CA 1
ATOM 1619 C C . TYR A 1 206 ? 24.396 12.396 -8.543 1.00 58.94 206 TYR A C 1
ATOM 1621 O O . TYR A 1 206 ? 24.235 13.484 -7.995 1.00 58.94 206 TYR A O 1
ATOM 1629 N N . ARG A 1 207 ? 25.321 11.531 -8.116 1.00 57.12 207 ARG A N 1
ATOM 1630 C CA . ARG A 1 207 ? 26.401 11.843 -7.163 1.00 57.12 207 ARG A CA 1
ATOM 1631 C 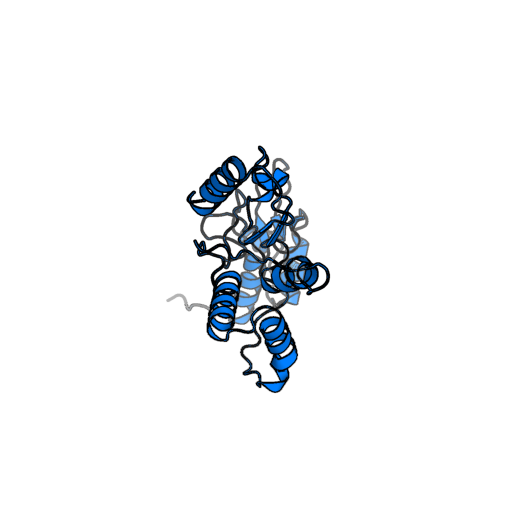C . ARG A 1 207 ? 27.655 11.032 -7.510 1.00 57.12 207 ARG A C 1
ATOM 1633 O O . ARG A 1 207 ? 27.651 10.225 -8.440 1.00 57.12 207 ARG A O 1
ATOM 1640 N N . SER A 1 208 ? 28.762 11.285 -6.810 1.00 58.03 208 SER A N 1
ATOM 1641 C CA . SER A 1 208 ? 30.024 10.568 -7.025 1.00 58.03 208 SER A CA 1
ATOM 1642 C C . SER A 1 208 ? 29.818 9.043 -6.953 1.00 58.03 208 SER A C 1
ATOM 1644 O O . SER A 1 208 ? 29.254 8.514 -5.997 1.00 58.03 208 SER A O 1
ATOM 1646 N N . LYS A 1 209 ? 30.293 8.324 -7.984 1.00 62.56 209 LYS A N 1
ATOM 1647 C CA . LYS A 1 209 ? 29.953 6.910 -8.253 1.00 62.56 209 LYS A CA 1
ATOM 1648 C C . LYS A 1 209 ? 30.134 5.968 -7.054 1.00 62.56 209 LYS A C 1
ATOM 1650 O O . LYS A 1 209 ? 29.381 5.009 -6.922 1.00 62.56 209 LYS A O 1
ATOM 1655 N N . LYS A 1 210 ? 31.127 6.218 -6.194 1.00 67.75 210 LYS A N 1
ATOM 1656 C CA . LYS A 1 210 ? 31.477 5.323 -5.081 1.00 67.75 210 LYS A CA 1
ATOM 1657 C C . LYS A 1 210 ? 30.535 5.475 -3.882 1.00 67.75 210 LYS A C 1
ATOM 1659 O O . LYS A 1 210 ? 29.889 4.508 -3.506 1.00 67.75 210 LYS A O 1
ATOM 1664 N N . SER A 1 211 ? 30.394 6.693 -3.353 1.00 67.38 211 SER A N 1
ATOM 1665 C CA . SER A 1 211 ? 29.570 6.956 -2.162 1.00 67.38 211 SER A CA 1
ATOM 1666 C C . SER A 1 211 ? 28.101 6.589 -2.386 1.00 67.38 211 SER A C 1
ATOM 1668 O O . SER A 1 211 ? 27.497 5.950 -1.535 1.00 67.38 211 SER A O 1
ATOM 1670 N N . THR A 1 212 ? 27.548 6.912 -3.556 1.00 69.38 212 THR A N 1
ATOM 1671 C CA . THR A 1 212 ? 26.163 6.568 -3.902 1.00 69.38 212 THR A CA 1
ATOM 1672 C C . THR A 1 212 ? 25.929 5.066 -3.980 1.00 69.38 212 THR A C 1
ATOM 1674 O O . THR A 1 212 ? 24.913 4.575 -3.499 1.00 69.38 212 THR A O 1
ATOM 1677 N N . THR A 1 213 ? 26.875 4.328 -4.561 1.00 72.12 213 THR A N 1
ATOM 1678 C CA . THR A 1 213 ? 26.766 2.870 -4.676 1.00 72.12 213 THR A CA 1
ATOM 1679 C C . THR A 1 213 ? 26.788 2.210 -3.301 1.00 72.12 213 THR A C 1
ATOM 1681 O O . THR A 1 213 ? 26.007 1.295 -3.057 1.00 72.12 213 THR A O 1
ATOM 1684 N N . ASP A 1 214 ? 27.650 2.676 -2.398 1.00 74.94 214 ASP A N 1
ATOM 1685 C CA . ASP A 1 214 ? 27.776 2.103 -1.056 1.00 74.94 214 ASP A CA 1
ATOM 1686 C C . ASP A 1 214 ? 26.515 2.358 -0.209 1.00 74.94 214 ASP A C 1
ATOM 1688 O O . ASP A 1 214 ? 26.036 1.444 0.462 1.00 74.94 214 ASP A O 1
ATOM 1692 N N . SER A 1 215 ? 25.908 3.546 -0.315 1.00 71.69 215 SER A N 1
ATOM 1693 C CA . SER A 1 215 ? 24.642 3.855 0.365 1.00 71.69 215 SER A CA 1
ATOM 1694 C C . SER A 1 215 ? 23.440 3.096 -0.210 1.00 71.69 215 SER A C 1
ATOM 1696 O O . SER A 1 215 ? 22.589 2.630 0.536 1.00 71.69 215 SER A O 1
ATOM 1698 N N . LEU A 1 216 ? 23.354 2.917 -1.532 1.00 76.56 216 LEU A N 1
ATOM 1699 C CA . LEU A 1 216 ? 22.266 2.126 -2.124 1.00 76.56 216 LEU A CA 1
ATOM 1700 C C . LEU A 1 216 ? 22.390 0.639 -1.765 1.00 76.56 216 LEU A C 1
ATOM 1702 O O . LEU A 1 216 ? 21.386 -0.027 -1.508 1.00 76.56 216 LEU A O 1
ATOM 1706 N N . LYS A 1 217 ? 23.625 0.126 -1.687 1.00 76.81 217 LYS A N 1
ATOM 1707 C CA . LYS A 1 217 ? 23.891 -1.244 -1.239 1.00 76.81 217 LYS A CA 1
ATOM 1708 C C . LYS A 1 217 ? 23.463 -1.476 0.200 1.00 76.81 217 LYS A C 1
ATOM 1710 O O . LYS A 1 217 ? 22.910 -2.537 0.461 1.00 76.81 217 LYS A O 1
ATOM 1715 N N . SER A 1 218 ? 23.697 -0.537 1.121 1.00 75.38 218 SER A N 1
ATOM 1716 C CA . SER A 1 218 ? 23.264 -0.724 2.513 1.00 75.38 218 SER A CA 1
ATOM 1717 C C . SER A 1 218 ? 21.744 -0.854 2.602 1.00 75.38 218 SER A C 1
ATOM 1719 O O . SER A 1 218 ? 21.247 -1.748 3.273 1.00 75.38 218 SER A O 1
ATOM 1721 N N . ILE A 1 219 ? 20.991 -0.070 1.835 1.00 75.00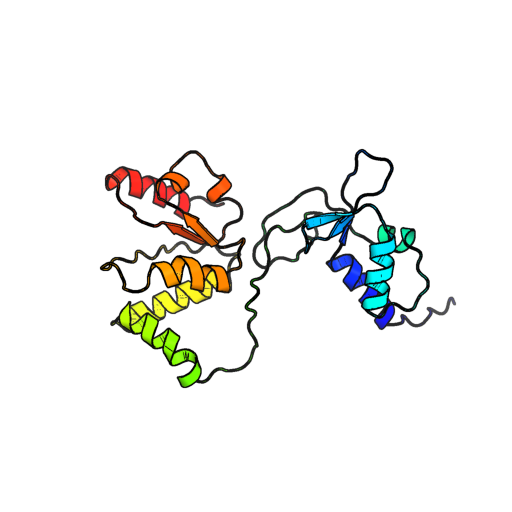 219 ILE A N 1
ATOM 1722 C CA . ILE A 1 219 ? 19.521 -0.138 1.814 1.00 75.00 219 ILE A CA 1
ATOM 1723 C C . ILE A 1 219 ? 19.031 -1.447 1.197 1.00 75.00 219 ILE A C 1
ATOM 1725 O O . ILE A 1 219 ? 18.107 -2.083 1.707 1.00 75.00 219 ILE A O 1
ATOM 1729 N N . GLN A 1 220 ? 19.675 -1.899 0.124 1.00 74.38 220 GLN A N 1
ATOM 1730 C CA . GLN A 1 220 ? 19.355 -3.171 -0.517 1.00 74.38 220 GLN A CA 1
ATOM 1731 C C . GLN A 1 220 ? 19.718 -4.375 0.372 1.00 74.38 220 GLN A C 1
ATOM 1733 O O . GLN A 1 220 ? 18.952 -5.336 0.435 1.00 74.38 220 GLN A O 1
ATOM 1738 N N . ALA A 1 221 ? 20.839 -4.314 1.097 1.00 65.25 221 ALA A N 1
ATOM 1739 C CA . ALA A 1 221 ? 21.390 -5.425 1.875 1.00 65.25 221 ALA A CA 1
ATOM 1740 C C . ALA A 1 221 ? 20.888 -5.502 3.325 1.00 65.25 221 ALA A C 1
ATOM 1742 O O . ALA A 1 221 ? 20.868 -6.593 3.890 1.00 65.25 221 ALA A O 1
ATOM 1743 N N . ASN A 1 222 ? 20.470 -4.389 3.934 1.00 62.78 222 ASN A N 1
ATOM 1744 C CA . ASN A 1 222 ? 19.995 -4.393 5.316 1.00 62.78 222 ASN A CA 1
ATOM 1745 C C . ASN A 1 222 ? 18.666 -5.148 5.420 1.00 62.78 222 ASN A C 1
ATOM 1747 O O . ASN A 1 222 ? 17.724 -4.861 4.681 1.00 62.78 222 ASN A O 1
ATOM 1751 N N . ALA A 1 223 ? 18.579 -6.109 6.337 1.00 51.28 223 ALA A N 1
ATOM 1752 C CA . ALA A 1 223 ? 17.293 -6.656 6.745 1.00 51.28 223 ALA A CA 1
ATOM 1753 C C . ALA A 1 223 ? 16.543 -5.553 7.505 1.00 51.28 223 ALA A C 1
ATOM 1755 O O . ALA A 1 223 ? 16.990 -5.140 8.575 1.00 51.28 223 ALA A O 1
ATOM 1756 N N . THR A 1 224 ? 15.484 -5.023 6.897 1.00 44.84 224 THR A N 1
ATOM 1757 C CA . THR A 1 224 ? 14.492 -4.171 7.559 1.00 44.84 224 THR A CA 1
ATOM 1758 C C . THR A 1 224 ? 13.463 -5.028 8.276 1.00 44.84 224 THR A C 1
ATOM 1760 O O . THR A 1 224 ? 13.102 -6.092 7.722 1.00 44.84 224 THR A O 1
#

Sequence (224 aa):
MITAAPKNNKTSAAIETVKARFVRVPSNTSSARFRDVVTGTAQSDACILQDFYRRNGGKDKYDAAYLLGCLDWAYGEKFVPNGLAILDNGFINLWRAPELQPTGTRVTKEQVEPFVDFLRRWFPDDSERDYFGWWIAMSVRHQEQKIIATPLLRSEHGVGKGFFAETLLPGLLGPTAAALCHLKDVVGDFNETVEGKTLLVVDEVYRSKKSTTDSLKSIQANAT

InterPro domains:
  IPR045455 NrS-1 polymerase-like, helicase domain [PF19263] (153-219)